Protein AF-A0A7R9UJ68-F1 (afdb_monomer_lite)

Radius of gyration: 25.61 Å; chains: 1; bounding box: 47×69×62 Å

InterPro domains:
  IPR027417 P-loop containing nucleoside triphosphate hydrolase [SSF52540] (27-170)

Organism: Diacronema lutheri (NCBI:txid2081491)

Structure (mmCIF, N/CA/C/O backbone):
data_AF-A0A7R9UJ68-F1
#
_entry.id   AF-A0A7R9UJ68-F1
#
loop_
_atom_site.group_PDB
_atom_site.id
_atom_site.type_symbol
_atom_site.label_atom_id
_atom_site.label_alt_id
_atom_site.label_comp_id
_atom_site.label_asym_id
_atom_site.label_entity_id
_atom_site.label_seq_id
_atom_site.pdbx_PDB_ins_code
_atom_site.Cartn_x
_atom_site.Cartn_y
_atom_site.Cartn_z
_atom_site.occupancy
_atom_site.B_iso_or_equiv
_atom_site.auth_seq_id
_atom_site.auth_comp_id
_atom_site.auth_asym_id
_atom_site.auth_atom_id
_atom_site.pdbx_PDB_model_num
ATOM 1 N N . ASN A 1 1 ? 0.892 -51.786 22.997 1.00 41.56 1 ASN A N 1
ATOM 2 C CA . ASN A 1 1 ? 0.203 -50.554 23.440 1.00 41.56 1 ASN A CA 1
ATOM 3 C C . ASN A 1 1 ? -0.614 -50.015 22.272 1.00 41.56 1 ASN A C 1
ATOM 5 O O . ASN A 1 1 ? -0.136 -49.155 21.554 1.00 41.56 1 ASN A O 1
ATOM 9 N N . ALA A 1 2 ? -1.628 -50.764 21.825 1.00 29.55 2 ALA A N 1
ATOM 10 C CA . ALA A 1 2 ? -3.045 -50.596 22.204 1.00 29.55 2 ALA A CA 1
ATOM 11 C C . ALA A 1 2 ? -3.553 -49.194 21.794 1.00 29.55 2 ALA A C 1
ATOM 13 O O . ALA A 1 2 ? -3.203 -48.221 22.446 1.00 29.55 2 ALA A O 1
ATOM 14 N N . LEU A 1 3 ? -4.051 -49.018 20.563 1.00 28.25 3 LEU A N 1
ATOM 15 C CA . LEU A 1 3 ? -5.408 -49.324 20.052 1.00 28.25 3 LEU A CA 1
ATOM 16 C C . LEU A 1 3 ? -6.469 -48.288 20.465 1.00 28.25 3 LEU A C 1
ATOM 18 O O . LEU A 1 3 ? -6.800 -48.186 21.634 1.00 28.25 3 LEU A O 1
ATOM 22 N N . LEU A 1 4 ? -6.972 -47.595 19.432 1.00 30.38 4 LEU A N 1
ATOM 23 C CA . LEU A 1 4 ? -8.370 -47.273 19.097 1.00 30.38 4 LEU A CA 1
ATOM 24 C C . LEU A 1 4 ? -9.365 -46.803 20.176 1.00 30.38 4 LEU A C 1
ATOM 26 O O . LEU A 1 4 ? -9.602 -47.493 21.155 1.00 30.38 4 LEU A O 1
ATOM 30 N N . ALA A 1 5 ? -10.099 -45.756 19.766 1.00 29.17 5 ALA A N 1
ATOM 31 C CA . ALA A 1 5 ? -11.498 -45.443 20.083 1.00 29.17 5 ALA A CA 1
ATOM 32 C C . ALA A 1 5 ? -11.822 -45.042 21.535 1.00 29.17 5 ALA A C 1
ATOM 34 O O . ALA A 1 5 ? -11.577 -45.782 22.473 1.00 29.17 5 ALA A O 1
ATOM 35 N N . ASP A 1 6 ? -12.466 -43.891 21.731 1.00 26.58 6 ASP A N 1
ATOM 36 C CA . ASP A 1 6 ? -13.927 -43.849 21.653 1.00 26.58 6 ASP A CA 1
ATOM 37 C C . ASP A 1 6 ? -14.438 -42.402 21.677 1.00 26.58 6 ASP A C 1
ATOM 39 O O . ASP A 1 6 ? -13.856 -41.507 22.293 1.00 26.58 6 ASP A O 1
ATOM 43 N N . ALA A 1 7 ? -15.537 -42.189 20.971 1.00 37.00 7 ALA A N 1
ATOM 44 C CA . ALA A 1 7 ? -16.331 -40.982 20.996 1.00 37.00 7 ALA A CA 1
ATOM 45 C C . ALA A 1 7 ? -17.521 -41.227 21.928 1.00 37.00 7 ALA A C 1
ATOM 47 O O . ALA A 1 7 ? -18.334 -42.085 21.621 1.00 37.00 7 ALA A O 1
ATOM 48 N N . ALA A 1 8 ? -17.679 -40.463 23.013 1.00 31.67 8 ALA A N 1
ATOM 49 C CA . ALA A 1 8 ? -18.956 -40.329 23.731 1.00 31.67 8 ALA A CA 1
ATOM 50 C C . ALA A 1 8 ? -18.848 -39.230 24.811 1.00 31.67 8 ALA A C 1
ATOM 52 O O . ALA A 1 8 ? -17.945 -39.265 25.633 1.00 31.67 8 ALA A O 1
ATOM 53 N N . VAL A 1 9 ? -19.630 -38.145 24.741 1.00 30.88 9 VAL A N 1
ATOM 54 C CA . VAL A 1 9 ? -20.934 -37.938 25.421 1.00 30.88 9 VAL A CA 1
ATOM 55 C C . VAL A 1 9 ? -20.816 -36.960 26.608 1.00 30.88 9 VAL A C 1
ATOM 57 O O . VAL A 1 9 ? -20.178 -37.241 27.610 1.00 30.88 9 VAL A O 1
ATOM 60 N N . GLY A 1 10 ? -21.495 -35.814 26.466 1.00 28.19 10 GLY A N 1
ATOM 61 C CA . GLY A 1 10 ? -22.383 -35.210 27.476 1.00 28.19 10 GLY A CA 1
ATOM 62 C C . GLY A 1 10 ? -21.839 -34.746 28.839 1.00 28.19 10 GLY A C 1
ATOM 63 O O . GLY A 1 10 ? -21.806 -35.533 29.769 1.00 28.19 10 GLY A O 1
ATOM 64 N N . ALA A 1 11 ? -21.583 -33.430 28.939 1.00 34.41 11 ALA A N 1
ATOM 65 C CA . ALA A 1 11 ? -21.847 -32.453 30.027 1.00 34.41 11 ALA A CA 1
ATOM 66 C C . ALA A 1 11 ? -21.829 -32.878 31.529 1.00 34.41 11 ALA A C 1
ATOM 68 O O . ALA A 1 11 ? -22.393 -33.896 31.914 1.00 34.41 11 ALA A O 1
ATOM 69 N N . PRO A 1 12 ? -21.387 -31.975 32.435 1.00 35.56 12 PRO A N 1
ATOM 70 C CA . PRO A 1 12 ? -22.365 -31.017 32.963 1.00 35.56 12 PRO A CA 1
ATOM 71 C C . PRO A 1 12 ? -21.865 -29.568 33.074 1.00 35.56 12 PRO A C 1
ATOM 73 O O . PRO A 1 12 ? -20.683 -29.270 33.221 1.00 35.56 12 PRO A O 1
ATOM 76 N N . ARG A 1 13 ? -22.843 -28.658 33.023 1.00 46.19 13 ARG A N 1
ATOM 77 C CA . ARG A 1 13 ? -22.734 -27.238 33.362 1.00 46.19 13 ARG A CA 1
ATOM 78 C C . ARG A 1 13 ? -22.201 -27.077 34.791 1.00 46.19 13 ARG A C 1
ATOM 80 O O . ARG A 1 13 ? -22.817 -27.579 35.726 1.00 46.19 13 ARG A O 1
ATOM 87 N N . GLY A 1 14 ? -21.124 -26.314 34.948 1.00 29.11 14 GLY A N 1
ATOM 88 C CA . GLY A 1 14 ? -20.629 -25.817 36.229 1.00 29.11 14 GLY A CA 1
ATOM 89 C C . GLY A 1 14 ? -20.324 -24.331 36.096 1.00 29.11 14 GLY A C 1
ATOM 90 O O . GLY A 1 14 ? -19.579 -23.922 35.212 1.00 29.11 14 GLY A O 1
ATOM 91 N N . ALA A 1 15 ? -21.003 -23.534 36.909 1.00 36.12 15 ALA A N 1
ATOM 92 C CA . ALA A 1 15 ? -20.982 -22.083 36.908 1.00 36.12 15 ALA A CA 1
ATOM 93 C C . ALA A 1 15 ? -19.673 -21.502 37.465 1.00 36.12 15 ALA A C 1
ATOM 95 O O . ALA A 1 15 ? -19.034 -22.110 38.318 1.00 36.12 15 ALA A O 1
ATOM 96 N N . GLY A 1 16 ? -19.382 -20.258 37.076 1.00 34.62 16 GLY A N 1
ATOM 97 C CA . GLY A 1 16 ? -18.579 -19.342 37.887 1.00 34.62 16 GLY A CA 1
ATOM 98 C C . GLY A 1 16 ? -17.122 -19.214 37.460 1.00 34.62 16 GLY A C 1
ATOM 99 O O . GLY A 1 16 ? -16.254 -19.932 37.935 1.00 34.62 16 GLY A O 1
ATOM 100 N N . GLY A 1 17 ? -16.861 -18.223 36.615 1.00 26.41 17 GLY A N 1
ATOM 101 C CA . GLY A 1 17 ? -15.519 -17.783 36.264 1.00 26.41 17 GLY A CA 1
ATOM 102 C C . GLY A 1 17 ? -15.588 -16.982 34.980 1.00 26.41 17 GLY A C 1
ATOM 103 O O . GLY A 1 17 ? -15.538 -17.553 33.897 1.00 26.41 17 GLY A O 1
ATOM 104 N N . ALA A 1 18 ? -15.775 -15.666 35.090 1.00 35.66 18 ALA A N 1
ATOM 105 C CA . ALA A 1 18 ? -15.551 -14.762 33.972 1.00 35.66 18 ALA A CA 1
ATOM 106 C C . ALA A 1 18 ? -14.052 -14.801 33.656 1.00 35.66 18 ALA A C 1
ATOM 108 O O . ALA A 1 18 ? -13.262 -14.023 34.187 1.00 35.66 18 ALA A O 1
ATOM 109 N N . GLU A 1 19 ? -13.662 -15.787 32.855 1.00 32.94 19 GLU A N 1
ATOM 110 C CA . GLU A 1 19 ? -12.338 -15.885 32.279 1.00 32.94 19 GLU A CA 1
ATOM 111 C C . GLU A 1 19 ? -12.139 -14.612 31.463 1.00 32.94 19 GLU A C 1
ATOM 113 O O . GLU A 1 19 ? -12.849 -14.359 30.484 1.00 32.94 19 GLU A O 1
ATOM 118 N N . GLN A 1 20 ? -11.230 -13.756 31.933 1.00 40.84 20 GLN A N 1
ATOM 119 C CA . GLN A 1 20 ? -10.751 -12.633 31.153 1.00 40.84 20 GLN A CA 1
ATOM 120 C C . GLN A 1 20 ? -10.200 -13.231 29.863 1.00 40.84 20 GLN A C 1
ATOM 122 O O . GLN A 1 20 ? -9.099 -13.780 29.850 1.00 40.84 20 GLN A O 1
ATOM 127 N N . ARG A 1 21 ? -10.984 -13.170 28.779 1.00 40.16 21 ARG A N 1
ATOM 128 C CA . ARG A 1 21 ? -10.475 -13.389 27.429 1.00 40.16 21 ARG A CA 1
ATOM 129 C C . ARG A 1 21 ? -9.457 -12.286 27.194 1.00 40.16 21 ARG A C 1
ATOM 131 O O . ARG A 1 21 ? -9.803 -11.212 26.709 1.00 40.16 21 ARG A O 1
ATOM 138 N N . GLY A 1 22 ? -8.216 -12.540 27.601 1.00 43.34 22 GLY A N 1
ATOM 139 C CA . GLY A 1 22 ? -7.075 -11.760 27.169 1.00 43.34 22 GLY A CA 1
ATOM 140 C C . GLY A 1 22 ? -7.182 -11.637 25.658 1.00 43.34 22 GLY A C 1
ATOM 141 O O . GLY A 1 22 ? -7.469 -12.626 24.977 1.00 43.34 22 GLY A O 1
ATOM 142 N N . VAL A 1 23 ? -7.054 -10.412 25.155 1.00 54.25 23 VAL A N 1
ATOM 143 C CA . VAL A 1 23 ? -7.002 -10.143 23.721 1.00 54.25 23 VAL A CA 1
ATOM 144 C C . VAL A 1 23 ? -5.897 -11.035 23.165 1.00 54.25 23 VAL A C 1
ATOM 146 O O . VAL A 1 23 ? -4.718 -10.796 23.419 1.00 54.25 23 VAL A O 1
ATOM 149 N N . GLN A 1 24 ? -6.281 -12.124 22.497 1.00 54.94 24 GLN A N 1
ATOM 150 C CA . GLN A 1 24 ? -5.333 -12.994 21.813 1.00 54.94 24 GLN A CA 1
ATOM 151 C C . GLN A 1 24 ? -4.565 -12.096 20.839 1.00 54.94 24 GLN A C 1
ATOM 153 O O . GLN A 1 24 ? -5.214 -11.328 20.121 1.00 54.94 24 GLN A O 1
ATOM 158 N N . PRO A 1 25 ? -3.221 -12.115 20.838 1.00 62.12 25 PRO A N 1
ATOM 159 C CA . PRO A 1 25 ? -2.456 -11.261 19.947 1.00 62.12 25 PRO A CA 1
ATOM 160 C C . PRO A 1 25 ? -2.886 -11.566 18.516 1.00 62.12 25 PRO A C 1
ATOM 162 O O . PRO A 1 25 ? -2.734 -12.689 18.034 1.00 62.12 25 PRO A O 1
ATOM 165 N N . GLN A 1 26 ? -3.487 -10.573 17.863 1.00 72.12 26 GLN A N 1
ATOM 166 C CA . GLN A 1 26 ? -3.954 -10.719 16.497 1.00 72.12 26 GLN A CA 1
ATOM 167 C C . GLN A 1 26 ? -2.722 -10.919 15.618 1.00 72.12 26 GLN A C 1
ATOM 169 O O . GLN A 1 26 ? -1.859 -10.044 15.520 1.00 72.12 26 GLN A O 1
ATOM 174 N N . GLN A 1 27 ? -2.601 -12.109 15.036 1.00 83.31 27 GLN A N 1
ATOM 175 C CA . GLN A 1 27 ? -1.506 -12.411 14.132 1.00 83.31 27 GLN A CA 1
ATOM 176 C C . GLN A 1 27 ? -1.679 -11.556 12.876 1.00 83.31 27 GLN A C 1
ATOM 178 O O . GLN A 1 27 ? -2.685 -11.669 12.185 1.00 83.31 27 GLN A O 1
ATOM 183 N N . LEU A 1 28 ? -0.709 -10.681 12.610 1.00 90.75 28 LEU A N 1
ATOM 184 C CA . LEU A 1 28 ? -0.725 -9.815 11.436 1.00 90.75 28 LEU A CA 1
ATOM 185 C C . LEU A 1 28 ? -0.209 -10.580 10.218 1.00 90.75 28 LEU A C 1
ATOM 187 O O . LEU A 1 28 ? 0.866 -11.186 10.274 1.00 90.75 28 LEU A O 1
ATOM 191 N N . ASP A 1 29 ? -0.942 -10.510 9.111 1.00 91.50 29 ASP A N 1
ATOM 192 C CA . ASP A 1 29 ? -0.587 -11.177 7.868 1.00 91.50 29 ASP A CA 1
ATOM 193 C C . ASP A 1 29 ? -0.860 -10.268 6.661 1.00 91.50 29 ASP A C 1
ATOM 195 O O . ASP A 1 29 ? -2.001 -9.946 6.362 1.00 91.50 29 ASP A O 1
ATOM 199 N N . PRO A 1 30 ? 0.151 -9.883 5.869 1.00 93.00 30 PRO A N 1
ATOM 200 C CA . PRO A 1 30 ? -0.074 -9.060 4.680 1.00 93.00 30 PRO A CA 1
ATOM 201 C C . PRO A 1 30 ? -1.106 -9.625 3.690 1.00 93.00 30 PRO A C 1
ATOM 203 O O . PRO A 1 30 ? -1.704 -8.859 2.930 1.00 93.00 30 PRO A O 1
ATOM 206 N N . ARG A 1 31 ? -1.331 -10.949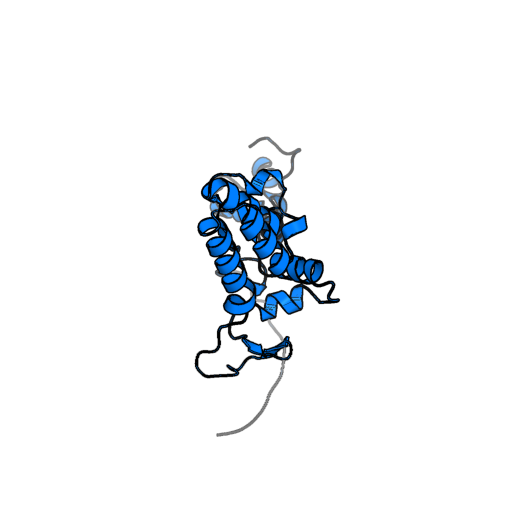 3.689 1.00 91.56 31 ARG A N 1
ATOM 207 C CA . ARG A 1 31 ? -2.286 -11.636 2.802 1.00 91.56 31 ARG A CA 1
ATOM 208 C C . ARG A 1 31 ? -3.743 -11.278 3.083 1.00 91.56 31 ARG A C 1
ATOM 210 O O . ARG A 1 31 ? -4.547 -11.340 2.156 1.00 91.56 31 ARG A O 1
ATOM 217 N N . ASP A 1 32 ? -4.085 -10.921 4.319 1.00 88.88 32 ASP A N 1
ATOM 218 C CA . ASP A 1 32 ? -5.443 -10.515 4.709 1.00 88.88 32 ASP A CA 1
ATOM 219 C C . ASP A 1 32 ? -5.653 -8.984 4.638 1.00 88.88 32 ASP A C 1
ATOM 221 O O . ASP A 1 32 ? -6.761 -8.475 4.832 1.00 88.88 32 ASP A O 1
ATOM 225 N N . GLY A 1 33 ? -4.593 -8.238 4.311 1.00 90.56 33 GLY A N 1
ATOM 226 C CA . GLY A 1 33 ? -4.606 -6.780 4.251 1.00 90.56 33 GLY A CA 1
ATOM 227 C C . GLY A 1 33 ? -4.493 -6.082 5.610 1.00 90.56 33 GLY A C 1
ATOM 228 O O . GLY A 1 33 ? -4.729 -4.877 5.664 1.00 90.56 33 GLY A O 1
ATOM 229 N N . SER A 1 34 ? -4.137 -6.785 6.689 1.00 91.44 34 SER A N 1
ATOM 230 C CA . SER A 1 34 ? -3.869 -6.196 8.009 1.00 91.44 34 SER A CA 1
ATOM 231 C C . SER A 1 34 ? -2.551 -5.425 8.034 1.00 91.44 34 SER A C 1
ATOM 233 O O . SER A 1 34 ? -2.346 -4.558 8.882 1.00 91.44 34 SER A O 1
ATOM 235 N N . VAL A 1 35 ? -1.640 -5.745 7.110 1.00 94.25 35 VAL A N 1
ATOM 236 C CA . VAL A 1 35 ? -0.357 -5.063 6.932 1.00 94.25 35 VAL A CA 1
ATOM 237 C C . VAL A 1 35 ? -0.382 -4.245 5.648 1.00 94.25 35 VAL A C 1
ATOM 239 O O . VAL A 1 35 ? -0.741 -4.734 4.575 1.00 94.25 35 VAL A O 1
ATOM 242 N N . LEU A 1 36 ? 0.056 -2.996 5.772 1.00 95.00 36 LEU A N 1
ATOM 243 C CA . LEU A 1 36 ? 0.167 -2.036 4.684 1.00 95.00 36 LEU A CA 1
ATOM 244 C C . LEU A 1 36 ? 1.635 -1.724 4.407 1.00 95.00 36 LEU A C 1
ATOM 246 O O . LEU A 1 36 ? 2.437 -1.570 5.327 1.00 95.00 36 LEU A O 1
ATOM 250 N N . PHE A 1 37 ? 1.963 -1.557 3.131 1.00 95.06 37 PHE A N 1
ATOM 251 C CA . PHE A 1 37 ? 3.249 -1.047 2.680 1.00 95.06 37 PHE A CA 1
ATOM 252 C C . PHE A 1 37 ? 3.061 0.403 2.256 1.00 95.06 37 PHE A C 1
ATOM 254 O O . PHE A 1 37 ? 2.225 0.705 1.403 1.00 95.06 37 PHE A O 1
ATOM 261 N N . ALA A 1 38 ? 3.815 1.316 2.866 1.00 94.44 38 ALA A N 1
ATOM 262 C CA . ALA A 1 38 ? 3.641 2.737 2.616 1.00 94.44 38 ALA A CA 1
ATOM 263 C C . ALA A 1 38 ? 4.959 3.513 2.615 1.00 94.44 38 ALA A C 1
ATOM 265 O O . ALA A 1 38 ? 5.902 3.203 3.340 1.00 94.44 38 ALA A O 1
ATOM 266 N N . CYS A 1 39 ? 4.980 4.578 1.821 1.00 92.31 39 CYS A N 1
ATOM 267 C CA . CYS A 1 39 ? 5.993 5.615 1.841 1.00 92.31 39 CYS A CA 1
ATOM 268 C C . CYS A 1 39 ? 5.300 6.979 1.755 1.00 92.31 39 CYS A C 1
ATOM 270 O O . CYS A 1 39 ? 4.935 7.440 0.673 1.00 92.31 39 CYS A O 1
ATOM 272 N N . ALA A 1 40 ? 5.136 7.642 2.902 1.00 89.94 40 ALA A N 1
ATOM 273 C CA . ALA A 1 40 ? 4.429 8.922 2.992 1.00 89.94 40 ALA A CA 1
ATOM 274 C C . ALA A 1 40 ? 5.094 10.040 2.163 1.00 89.94 40 ALA A C 1
ATOM 276 O O . ALA A 1 40 ? 4.407 10.864 1.556 1.00 89.94 40 ALA A O 1
ATOM 277 N N . VAL A 1 41 ? 6.431 10.032 2.079 1.00 90.75 41 VAL A N 1
ATOM 278 C CA . VAL A 1 41 ? 7.211 11.018 1.308 1.00 90.75 41 VAL A CA 1
ATOM 279 C C . VAL A 1 41 ? 6.825 10.990 -0.174 1.00 90.75 41 VAL A C 1
ATOM 281 O O . VAL A 1 41 ? 6.634 12.045 -0.783 1.00 90.75 41 VAL A O 1
ATOM 284 N N . TYR A 1 42 ? 6.626 9.796 -0.734 1.00 89.69 42 TYR A N 1
ATOM 285 C CA . TYR A 1 42 ? 6.279 9.608 -2.145 1.00 89.69 42 TYR A CA 1
ATOM 286 C C . TYR A 1 42 ? 4.796 9.304 -2.381 1.00 89.69 42 TYR A C 1
ATOM 288 O O . TYR A 1 42 ? 4.409 9.043 -3.512 1.00 89.69 42 TYR A O 1
ATOM 296 N N . GLY A 1 43 ? 3.958 9.378 -1.342 1.00 87.56 43 GLY A N 1
ATOM 297 C CA . GLY A 1 43 ? 2.511 9.183 -1.464 1.00 87.56 43 GLY A CA 1
ATOM 298 C C . GLY A 1 43 ? 2.095 7.755 -1.820 1.00 87.56 43 GLY A C 1
ATOM 299 O O . GLY A 1 43 ? 1.014 7.560 -2.357 1.00 87.56 43 GLY A O 1
ATOM 300 N N . VAL A 1 44 ? 2.937 6.762 -1.528 1.00 92.06 44 VAL A N 1
ATOM 301 C CA . VAL A 1 44 ? 2.639 5.352 -1.799 1.00 92.06 44 VAL A CA 1
ATOM 302 C C . VAL A 1 44 ? 1.979 4.734 -0.578 1.00 92.06 44 VAL A C 1
ATOM 304 O O . VAL A 1 44 ? 2.521 4.829 0.523 1.00 92.06 44 VAL A O 1
ATOM 307 N N . CYS A 1 45 ? 0.845 4.065 -0.760 1.00 94.75 45 CYS A N 1
ATOM 308 C CA . CYS A 1 45 ? 0.243 3.211 0.257 1.00 94.75 45 CYS A CA 1
ATOM 309 C C . CYS A 1 45 ? -0.573 2.111 -0.417 1.00 94.75 45 CYS A C 1
ATOM 311 O O . CYS A 1 45 ? -1.494 2.406 -1.172 1.00 94.75 45 CYS A O 1
ATOM 313 N N . PHE A 1 46 ? -0.243 0.852 -0.143 1.00 94.62 46 PHE A N 1
ATOM 314 C CA . PHE A 1 46 ? -0.986 -0.288 -0.663 1.00 94.62 46 PHE A CA 1
ATOM 315 C C . PHE A 1 46 ? -0.981 -1.466 0.316 1.00 94.62 46 PHE A C 1
ATOM 317 O O . PHE A 1 46 ? -0.081 -1.637 1.138 1.00 94.62 46 PHE A O 1
ATOM 324 N N . SER A 1 47 ? -2.002 -2.302 0.188 1.00 95.12 47 SER A N 1
ATOM 325 C CA . SER A 1 47 ? -2.090 -3.651 0.745 1.00 95.12 47 SER A CA 1
ATOM 326 C C . SER A 1 47 ? -1.890 -4.671 -0.384 1.00 95.12 47 SER A C 1
ATOM 328 O O . SER A 1 47 ? -1.951 -4.312 -1.562 1.00 95.12 47 SER A O 1
ATOM 330 N N . LEU A 1 48 ? -1.681 -5.953 -0.070 1.00 94.50 48 LEU A N 1
ATOM 331 C CA . LEU A 1 48 ? -1.625 -6.976 -1.125 1.00 94.50 48 LEU A CA 1
ATOM 332 C C . LEU A 1 48 ? -2.940 -7.105 -1.908 1.00 94.50 48 LEU A C 1
ATOM 334 O O . LEU A 1 48 ? -2.857 -7.194 -3.131 1.00 94.50 48 LEU A O 1
ATOM 338 N N . PRO A 1 49 ? -4.132 -7.058 -1.273 1.00 92.56 49 PRO A N 1
ATOM 339 C CA . PRO A 1 49 ? -5.395 -7.012 -2.007 1.00 92.56 49 PRO A CA 1
ATOM 340 C C . PRO A 1 49 ? -5.502 -5.815 -2.955 1.00 92.56 49 PRO A C 1
ATOM 342 O O . PRO A 1 49 ? -5.823 -5.993 -4.123 1.00 92.56 49 PRO A O 1
ATOM 345 N N . SER A 1 50 ? -5.163 -4.604 -2.498 1.00 92.38 50 SER A N 1
ATOM 346 C CA . SER A 1 50 ? -5.255 -3.417 -3.361 1.00 92.38 50 SER A CA 1
ATOM 347 C C . SER A 1 50 ? -4.245 -3.455 -4.511 1.00 92.38 50 SER A C 1
ATOM 349 O O . SER A 1 50 ? -4.551 -3.021 -5.615 1.00 92.38 50 SER A O 1
ATOM 351 N N . PHE A 1 51 ? -3.044 -3.997 -4.279 1.00 92.19 51 PHE A N 1
ATOM 352 C CA . PHE A 1 51 ? -2.053 -4.178 -5.340 1.00 92.19 51 PHE A CA 1
ATOM 353 C C . PHE A 1 51 ? -2.483 -5.254 -6.347 1.00 92.19 51 PHE A C 1
ATOM 355 O O . PHE A 1 51 ? -2.246 -5.112 -7.542 1.00 92.19 51 PHE A O 1
ATOM 362 N N . ALA A 1 52 ? -3.144 -6.319 -5.887 1.00 91.38 52 ALA A N 1
ATOM 363 C CA . ALA A 1 52 ? -3.721 -7.329 -6.766 1.00 91.38 52 ALA A CA 1
ATOM 364 C C . ALA A 1 52 ? -4.824 -6.745 -7.667 1.00 91.38 52 ALA A C 1
ATOM 366 O O . ALA A 1 52 ? -4.823 -7.030 -8.863 1.00 91.38 52 ALA A O 1
ATOM 367 N N . ALA A 1 53 ? -5.699 -5.893 -7.122 1.00 89.44 53 ALA A N 1
ATOM 368 C CA . ALA A 1 53 ? -6.717 -5.167 -7.887 1.00 89.44 53 ALA A CA 1
ATOM 369 C C . ALA A 1 53 ? -6.092 -4.256 -8.955 1.00 89.44 53 ALA A C 1
ATOM 371 O O . ALA A 1 53 ? -6.482 -4.284 -10.121 1.00 89.44 53 ALA A O 1
ATOM 372 N N . LEU A 1 54 ? -5.052 -3.506 -8.577 1.00 88.44 54 LEU A N 1
ATOM 373 C CA . LEU A 1 54 ? -4.264 -2.685 -9.497 1.00 88.44 54 LEU A CA 1
ATOM 374 C C . LEU A 1 54 ? -3.661 -3.519 -10.632 1.00 88.44 54 LEU A C 1
ATOM 376 O O . LEU A 1 54 ? -3.769 -3.141 -11.795 1.00 88.44 54 LEU A O 1
ATOM 380 N N . TYR A 1 55 ? -3.071 -4.671 -10.312 1.00 87.00 55 TYR A N 1
ATOM 381 C CA . TYR A 1 55 ? -2.462 -5.550 -11.308 1.00 87.00 55 TYR A CA 1
ATOM 382 C C . TYR A 1 55 ? -3.505 -6.144 -12.267 1.00 87.00 55 TYR A C 1
ATOM 384 O O . TYR A 1 55 ? -3.283 -6.201 -13.477 1.00 87.00 55 TYR A O 1
ATOM 392 N N . ALA A 1 56 ? -4.666 -6.551 -11.743 1.00 86.56 56 ALA A N 1
ATOM 393 C CA . ALA A 1 56 ? -5.780 -7.041 -12.549 1.00 86.56 56 ALA A CA 1
ATOM 394 C C . ALA A 1 56 ? -6.311 -5.957 -13.502 1.00 86.56 56 ALA A C 1
ATOM 396 O O . ALA A 1 56 ? -6.534 -6.241 -14.680 1.00 86.56 56 ALA A O 1
ATOM 397 N N . ALA A 1 57 ? -6.435 -4.714 -13.023 1.00 84.56 57 ALA A N 1
ATOM 398 C CA . ALA A 1 57 ? -6.863 -3.573 -13.827 1.00 84.56 57 ALA A CA 1
ATOM 399 C C . ALA A 1 57 ? -5.852 -3.214 -14.931 1.00 84.56 57 ALA A C 1
ATOM 401 O O . ALA A 1 57 ? -6.253 -2.985 -16.068 1.00 84.56 57 ALA A O 1
ATOM 402 N N . GLN A 1 58 ? -4.550 -3.214 -14.624 1.00 80.88 58 GLN A N 1
ATOM 403 C CA . GLN A 1 58 ? -3.490 -2.891 -15.590 1.00 80.88 58 GLN A CA 1
ATOM 404 C C . GLN A 1 58 ? -3.360 -3.932 -16.710 1.00 80.88 58 GLN A C 1
ATOM 406 O O . GLN A 1 58 ? -3.116 -3.575 -17.859 1.00 80.88 58 GLN A O 1
ATOM 411 N N . HIS A 1 59 ? -3.525 -5.219 -16.391 1.00 78.56 59 HIS A N 1
ATOM 412 C CA . HIS A 1 59 ? -3.340 -6.307 -17.357 1.00 78.56 59 HIS A CA 1
ATOM 413 C C . HIS A 1 59 ? -4.647 -6.842 -17.962 1.00 78.56 59 HIS A C 1
ATOM 415 O O . HIS A 1 59 ? -4.598 -7.738 -18.804 1.00 78.56 59 HIS A O 1
ATOM 421 N N . GLY A 1 60 ? -5.809 -6.326 -17.545 1.00 76.00 60 GLY A N 1
ATOM 422 C CA . GLY A 1 60 ? -7.117 -6.767 -18.040 1.00 76.00 60 GLY A CA 1
ATOM 423 C C . GLY A 1 60 ? -7.402 -8.252 -17.787 1.00 76.00 60 GLY A C 1
ATOM 424 O O . GLY A 1 60 ? -8.117 -8.888 -18.561 1.00 76.00 60 GLY A O 1
ATOM 425 N N . LEU A 1 61 ? -6.805 -8.831 -16.740 1.00 74.94 61 LEU A N 1
ATOM 426 C CA . LEU A 1 61 ? -6.910 -10.260 -16.450 1.00 74.94 61 LEU A CA 1
ATOM 427 C C . LEU A 1 61 ? -8.145 -10.537 -15.579 1.00 74.94 61 LEU A C 1
ATOM 429 O O . LEU A 1 61 ? -8.278 -9.920 -14.520 1.00 74.94 61 LEU A O 1
ATOM 433 N N . PRO A 1 62 ? -9.016 -11.498 -15.947 1.00 69.44 62 PRO A N 1
ATOM 434 C CA . PRO A 1 62 ? -10.094 -11.952 -15.075 1.00 69.44 62 PRO A CA 1
ATOM 435 C C . PRO A 1 62 ? -9.487 -12.771 -13.928 1.00 69.44 62 PRO A C 1
ATOM 437 O O . PRO A 1 62 ? -9.312 -13.986 -14.028 1.00 69.44 62 PRO A O 1
ATOM 440 N N . MET A 1 63 ? -9.100 -12.092 -12.851 1.00 76.00 63 MET A N 1
ATOM 441 C CA . MET A 1 63 ? -8.386 -12.682 -11.725 1.00 76.00 63 MET A CA 1
ATOM 442 C C . MET A 1 63 ? -9.096 -12.376 -10.410 1.00 76.00 63 MET A C 1
ATOM 444 O O . MET A 1 63 ? -9.500 -11.245 -10.167 1.00 76.00 63 MET A O 1
ATOM 448 N N . ASP A 1 64 ? -9.212 -13.382 -9.540 1.00 84.62 64 ASP A N 1
ATOM 449 C CA . ASP A 1 64 ? -9.635 -13.167 -8.155 1.00 84.62 64 ASP A CA 1
ATOM 450 C C . ASP A 1 64 ? -8.514 -12.453 -7.381 1.00 84.62 64 ASP A C 1
ATOM 452 O O . ASP A 1 64 ? -7.467 -13.042 -7.080 1.00 84.62 64 ASP A O 1
ATOM 456 N N . GLU A 1 65 ? -8.749 -11.184 -7.049 1.00 83.44 65 GLU A N 1
ATOM 457 C CA . GLU A 1 65 ? -7.841 -10.316 -6.293 1.00 83.44 65 GLU A CA 1
ATOM 458 C C . GLU A 1 65 ? -7.434 -10.947 -4.956 1.00 83.44 65 GLU A C 1
ATOM 460 O O . GLU A 1 65 ? -6.270 -10.875 -4.552 1.00 83.44 65 GLU A O 1
ATOM 465 N N . GLY A 1 66 ? -8.365 -11.639 -4.287 1.00 85.12 66 GLY A N 1
ATOM 466 C CA . GLY A 1 66 ? -8.101 -12.311 -3.019 1.00 85.12 66 GLY A CA 1
ATOM 467 C C . GLY A 1 66 ? -7.164 -13.509 -3.180 1.00 85.12 66 GLY A C 1
ATOM 468 O O . GLY A 1 66 ? -6.251 -13.708 -2.373 1.00 85.12 66 GLY A O 1
ATOM 469 N N . ALA A 1 67 ? -7.349 -14.313 -4.230 1.00 87.56 67 ALA A N 1
ATOM 470 C CA . ALA A 1 67 ? -6.449 -15.422 -4.542 1.00 87.56 67 ALA A CA 1
ATOM 471 C C . ALA A 1 67 ? -5.053 -14.941 -4.949 1.00 87.56 67 ALA A C 1
ATOM 473 O O . ALA A 1 67 ? -4.062 -15.544 -4.527 1.00 87.56 67 ALA A O 1
ATOM 474 N N . MET A 1 68 ? -4.969 -13.856 -5.720 1.00 88.94 68 MET A N 1
ATOM 475 C CA . MET A 1 68 ? -3.709 -13.218 -6.099 1.00 88.94 68 MET A CA 1
ATOM 476 C C . MET A 1 68 ? -2.973 -12.692 -4.861 1.00 88.94 68 MET A C 1
ATOM 478 O O . MET A 1 68 ? -1.827 -13.073 -4.626 1.00 88.94 68 MET A O 1
ATOM 482 N N . ALA A 1 69 ? -3.642 -11.922 -3.998 1.00 91.19 69 ALA A N 1
ATOM 483 C CA . ALA A 1 69 ? -3.056 -11.373 -2.774 1.00 91.19 69 ALA A CA 1
ATOM 484 C C . ALA A 1 69 ? -2.458 -12.455 -1.860 1.00 91.19 69 ALA A C 1
ATOM 486 O O . ALA A 1 69 ? -1.336 -12.311 -1.371 1.00 91.19 69 ALA A O 1
ATOM 487 N N . ARG A 1 70 ? -3.155 -13.590 -1.697 1.00 91.31 70 ARG A N 1
ATOM 488 C CA . ARG A 1 70 ? -2.652 -14.738 -0.922 1.00 91.31 70 ARG A CA 1
ATOM 489 C C . ARG A 1 70 ? -1.387 -15.364 -1.513 1.00 91.31 70 ARG A C 1
ATOM 491 O O . ARG A 1 70 ? -0.582 -15.902 -0.758 1.00 91.31 70 ARG A O 1
ATOM 498 N N . ARG A 1 71 ? -1.213 -15.308 -2.837 1.00 91.62 71 ARG A N 1
ATOM 499 C CA . ARG A 1 71 ? -0.048 -15.847 -3.561 1.00 91.62 71 ARG A CA 1
ATOM 500 C C . ARG A 1 71 ? 1.107 -14.857 -3.667 1.00 91.62 71 ARG A C 1
ATOM 502 O O . ARG A 1 71 ? 2.219 -15.277 -3.970 1.00 91.62 71 ARG A O 1
ATOM 509 N N . LEU A 1 72 ? 0.877 -13.570 -3.420 1.00 92.31 72 LEU A N 1
ATOM 510 C CA . LEU A 1 72 ? 1.934 -12.562 -3.467 1.00 92.31 72 LEU A CA 1
ATOM 511 C C . LEU A 1 72 ? 2.904 -12.668 -2.286 1.00 92.31 72 LEU A C 1
ATOM 513 O O . LEU A 1 72 ? 4.043 -12.240 -2.427 1.00 92.31 72 LEU A O 1
ATOM 517 N N . TRP A 1 73 ? 2.505 -13.255 -1.153 1.00 94.25 73 TRP A N 1
ATOM 518 C CA . TRP A 1 73 ? 3.296 -13.246 0.083 1.00 94.25 73 TRP A CA 1
ATOM 519 C C . TRP A 1 73 ? 3.611 -14.628 0.647 1.00 94.25 73 TRP A C 1
ATOM 521 O O . TRP A 1 73 ? 2.871 -15.591 0.455 1.00 94.25 73 TRP A O 1
ATOM 531 N N . GLY A 1 74 ? 4.713 -14.697 1.393 1.00 90.25 74 GLY A N 1
ATOM 532 C CA . GLY A 1 74 ? 5.218 -15.921 2.002 1.00 90.25 74 GLY A CA 1
ATOM 533 C C . GLY A 1 74 ? 5.988 -16.790 1.012 1.00 90.25 74 GLY A C 1
ATOM 534 O O . GLY A 1 74 ? 6.694 -16.284 0.133 1.00 90.25 74 GLY A O 1
ATOM 535 N N . ASP A 1 75 ? 5.858 -18.109 1.173 1.00 91.38 75 ASP A N 1
ATOM 536 C CA . ASP A 1 75 ? 6.592 -19.084 0.375 1.00 91.38 75 ASP A CA 1
ATOM 537 C C . ASP A 1 75 ? 5.994 -19.306 -1.018 1.00 91.38 75 ASP A C 1
ATOM 539 O O . ASP A 1 75 ? 5.507 -20.384 -1.345 1.00 91.38 75 ASP A O 1
ATOM 543 N N . SER A 1 76 ? 6.031 -18.258 -1.840 1.00 93.38 76 SER A N 1
ATOM 544 C CA . SER A 1 76 ? 5.485 -18.247 -3.194 1.00 93.38 76 SER A CA 1
ATOM 545 C C . SER A 1 76 ? 6.487 -17.667 -4.190 1.00 93.38 76 SER A C 1
ATOM 547 O O . SER A 1 76 ? 7.168 -16.678 -3.904 1.00 93.38 76 SER A O 1
ATOM 549 N N . TRP A 1 77 ? 6.577 -18.284 -5.365 1.00 94.50 77 TRP A N 1
ATOM 550 C CA . TRP A 1 77 ? 7.438 -17.891 -6.479 1.00 94.50 77 TRP A CA 1
ATOM 551 C C . TRP A 1 77 ? 6.638 -17.868 -7.772 1.00 94.50 77 TRP A C 1
ATOM 553 O O . TRP A 1 77 ? 5.736 -18.684 -7.959 1.00 94.50 77 TRP A O 1
ATOM 563 N N . LEU A 1 78 ? 7.004 -16.959 -8.670 1.00 90.88 78 LEU A N 1
ATOM 564 C CA . LEU A 1 78 ? 6.448 -16.888 -10.015 1.00 90.88 78 LEU A CA 1
ATOM 565 C C . LEU A 1 78 ? 7.337 -17.689 -10.971 1.00 90.88 78 LEU A C 1
ATOM 567 O O . LEU A 1 78 ? 8.556 -17.513 -10.970 1.00 90.88 78 LEU A O 1
ATOM 571 N N . ARG A 1 79 ? 6.731 -18.570 -11.761 1.00 88.06 79 ARG A N 1
ATOM 572 C CA . ARG A 1 79 ? 7.385 -19.265 -12.874 1.00 88.06 79 ARG A CA 1
ATOM 573 C C . ARG A 1 79 ? 7.247 -18.461 -14.164 1.00 88.06 79 ARG A C 1
ATOM 575 O O . ARG A 1 79 ? 6.352 -17.630 -14.289 1.00 88.06 79 ARG A O 1
ATOM 582 N N . ASP A 1 80 ? 8.093 -18.767 -15.142 1.00 84.94 80 ASP A N 1
ATOM 583 C CA . ASP A 1 80 ? 8.092 -18.097 -16.451 1.00 84.94 80 ASP A CA 1
ATOM 584 C C . ASP A 1 80 ? 6.787 -18.309 -17.240 1.00 84.94 80 ASP A C 1
ATOM 586 O O . ASP A 1 80 ? 6.450 -17.513 -18.109 1.00 84.94 80 ASP A O 1
ATOM 590 N N . ASP A 1 81 ? 6.021 -19.355 -16.908 1.00 82.62 81 ASP A N 1
ATOM 591 C CA . ASP A 1 81 ? 4.685 -19.622 -17.455 1.00 82.62 81 ASP A CA 1
ATOM 592 C C . ASP A 1 81 ? 3.567 -18.799 -16.781 1.00 82.62 81 ASP A C 1
ATOM 594 O O . ASP A 1 81 ? 2.393 -18.968 -17.104 1.00 82.62 81 ASP A O 1
ATOM 598 N N . GLY A 1 82 ? 3.911 -17.921 -15.833 1.00 79.94 82 GLY A N 1
ATOM 599 C CA . GLY A 1 82 ? 2.963 -17.110 -15.070 1.00 79.94 82 GLY A CA 1
ATOM 600 C C . GLY A 1 82 ? 2.297 -17.850 -13.905 1.00 79.94 82 GLY A C 1
ATOM 601 O O . GLY A 1 82 ? 1.459 -17.271 -13.211 1.00 79.94 82 GLY A O 1
ATOM 602 N N . ALA A 1 83 ? 2.655 -19.114 -13.646 1.00 86.00 83 ALA A N 1
ATOM 603 C CA . ALA A 1 83 ? 2.100 -19.876 -12.535 1.00 86.00 83 ALA A CA 1
ATOM 604 C C . ALA A 1 83 ? 2.825 -19.585 -11.211 1.00 86.00 83 ALA A C 1
ATOM 606 O O . ALA A 1 83 ? 4.047 -19.440 -11.152 1.00 86.00 83 ALA A O 1
ATOM 607 N N . PHE A 1 84 ? 2.064 -19.578 -10.114 1.00 89.12 84 PHE A N 1
ATOM 608 C CA . PHE A 1 84 ? 2.614 -19.490 -8.762 1.00 89.12 84 PHE A CA 1
ATOM 609 C C . PHE A 1 84 ? 2.934 -20.881 -8.217 1.00 89.12 84 PHE A C 1
ATOM 611 O O . PHE A 1 84 ? 2.102 -21.787 -8.287 1.00 89.12 84 PHE A O 1
ATOM 618 N N . VAL A 1 85 ? 4.116 -21.040 -7.629 1.00 90.81 85 VAL A N 1
ATOM 619 C CA . VAL A 1 85 ? 4.571 -22.291 -7.009 1.00 90.81 85 VAL A CA 1
ATOM 620 C C . VAL A 1 85 ? 5.084 -22.062 -5.597 1.00 90.81 85 VAL A C 1
ATOM 622 O O . VAL A 1 85 ? 5.576 -20.988 -5.273 1.00 90.81 85 VAL A O 1
ATOM 625 N N . THR A 1 86 ? 4.988 -23.096 -4.761 1.00 90.38 86 THR A N 1
ATOM 626 C CA . THR A 1 86 ? 5.433 -23.088 -3.355 1.00 90.38 86 THR A CA 1
ATOM 627 C C . THR A 1 86 ? 6.831 -23.664 -3.153 1.00 90.38 86 THR A C 1
ATOM 629 O O . THR A 1 86 ? 7.312 -23.774 -2.027 1.00 90.38 86 THR A O 1
ATOM 632 N N . LYS A 1 87 ? 7.496 -24.062 -4.238 1.00 90.06 87 LYS A N 1
ATOM 633 C CA . LYS A 1 87 ? 8.894 -24.488 -4.231 1.00 90.06 87 LYS A CA 1
ATOM 634 C C . LYS A 1 87 ? 9.688 -23.569 -5.149 1.00 90.06 87 LYS A C 1
ATOM 636 O O . LYS A 1 87 ? 9.177 -23.224 -6.215 1.00 90.06 87 LYS A O 1
ATOM 641 N N . PRO A 1 88 ? 10.920 -23.200 -4.773 1.00 89.62 88 PRO A N 1
ATOM 642 C CA . PRO A 1 88 ? 11.746 -22.350 -5.613 1.00 89.62 88 PRO A CA 1
ATOM 643 C C . PRO A 1 88 ? 11.995 -23.050 -6.960 1.00 89.62 88 PRO A C 1
ATOM 645 O O . PRO A 1 88 ? 12.478 -24.185 -6.957 1.00 89.62 88 PRO A O 1
ATOM 648 N N . PRO A 1 89 ? 11.676 -22.412 -8.103 1.00 89.12 89 PRO A N 1
ATOM 649 C CA . PRO A 1 89 ? 11.905 -23.005 -9.422 1.00 89.12 89 PRO A CA 1
ATOM 650 C C . PRO A 1 89 ? 13.399 -23.143 -9.746 1.00 89.12 89 PRO A C 1
ATOM 652 O O . PRO A 1 89 ? 13.792 -24.048 -10.474 1.00 89.12 89 PRO A O 1
ATOM 655 N N . ALA A 1 90 ? 14.232 -22.272 -9.172 1.00 89.75 90 ALA A N 1
ATOM 656 C CA . ALA A 1 90 ? 15.684 -22.314 -9.269 1.00 89.75 90 ALA A CA 1
ATOM 657 C C . ALA A 1 90 ? 16.322 -21.886 -7.933 1.00 89.75 90 ALA A C 1
ATOM 659 O O . ALA A 1 90 ? 15.696 -21.142 -7.164 1.00 89.75 90 ALA A O 1
ATOM 660 N N . PRO A 1 91 ? 17.565 -22.313 -7.638 1.00 89.19 91 PRO A N 1
ATOM 661 C CA . PRO A 1 91 ? 18.315 -21.806 -6.492 1.00 89.19 91 PRO A CA 1
ATOM 662 C C . PRO A 1 91 ? 18.427 -20.277 -6.552 1.00 89.19 91 PRO A C 1
ATOM 664 O O . PRO A 1 91 ? 18.871 -19.723 -7.552 1.00 89.19 91 PRO A O 1
ATOM 667 N N . GLY A 1 92 ? 18.001 -19.589 -5.490 1.00 87.38 92 GLY A N 1
ATOM 668 C CA . GLY A 1 92 ? 18.030 -18.123 -5.429 1.00 87.38 92 GLY A CA 1
ATOM 669 C C . GLY A 1 92 ? 16.900 -17.413 -6.184 1.00 87.38 92 GLY A C 1
ATOM 670 O O . GLY A 1 92 ? 16.944 -16.192 -6.312 1.00 87.38 92 GLY A O 1
ATOM 671 N N . ALA A 1 93 ? 15.879 -18.137 -6.660 1.00 90.50 93 ALA A N 1
ATOM 672 C CA . ALA A 1 93 ? 14.736 -17.513 -7.317 1.00 90.50 93 ALA A CA 1
ATOM 673 C C . ALA A 1 93 ? 14.038 -16.495 -6.385 1.00 90.50 93 ALA A C 1
ATOM 675 O O . ALA A 1 93 ? 13.728 -16.832 -5.231 1.00 90.50 93 ALA A O 1
ATOM 676 N N . PRO A 1 94 ? 13.762 -15.267 -6.866 1.00 93.00 94 PRO A N 1
ATOM 677 C CA . PRO A 1 94 ? 13.086 -14.246 -6.079 1.00 93.00 94 PRO A CA 1
ATOM 678 C C . PRO A 1 94 ? 11.646 -14.657 -5.761 1.00 93.00 94 PRO A C 1
ATOM 680 O O . PRO A 1 94 ? 10.955 -15.277 -6.572 1.00 93.00 94 PRO A O 1
ATOM 683 N N . ARG A 1 95 ? 11.181 -14.287 -4.564 1.00 94.75 95 ARG A N 1
ATOM 684 C CA . ARG A 1 95 ? 9.787 -14.497 -4.149 1.00 94.75 95 ARG A CA 1
ATOM 685 C C . ARG A 1 95 ? 8.833 -13.721 -5.051 1.00 94.75 95 ARG A C 1
ATOM 687 O O . ARG A 1 95 ? 9.200 -12.676 -5.582 1.00 94.75 95 ARG A O 1
ATOM 694 N N . ALA A 1 96 ? 7.584 -14.172 -5.126 1.00 93.94 96 ALA A N 1
ATOM 695 C CA . ALA A 1 96 ? 6.512 -13.505 -5.858 1.00 93.94 96 ALA A CA 1
ATOM 696 C C . ALA A 1 96 ? 6.409 -12.010 -5.510 1.00 93.94 96 ALA A C 1
ATOM 698 O O . ALA A 1 96 ? 6.411 -11.180 -6.415 1.00 93.94 96 ALA A O 1
ATOM 699 N N . PHE A 1 97 ? 6.428 -11.659 -4.218 1.00 95.12 97 PHE A N 1
ATOM 700 C CA . PHE A 1 97 ? 6.434 -10.263 -3.767 1.00 95.12 97 PHE A CA 1
ATOM 701 C C . PHE A 1 97 ? 7.597 -9.454 -4.356 1.00 95.12 97 PHE A C 1
ATOM 703 O O . PHE A 1 97 ? 7.421 -8.331 -4.818 1.00 95.12 97 PHE A O 1
ATOM 710 N N . VAL A 1 98 ? 8.802 -10.028 -4.368 1.00 94.44 98 VAL A N 1
ATOM 711 C CA . VAL A 1 98 ? 9.992 -9.346 -4.889 1.00 94.44 98 VAL A CA 1
ATOM 712 C C . VAL A 1 98 ? 9.854 -9.138 -6.395 1.00 94.44 98 VAL A C 1
ATOM 714 O O . VAL A 1 98 ? 10.063 -8.034 -6.885 1.00 94.44 98 VAL A O 1
ATOM 717 N N . SER A 1 99 ? 9.448 -10.176 -7.122 1.00 92.19 99 SER A N 1
ATOM 718 C CA . SER A 1 99 ? 9.340 -10.148 -8.581 1.00 92.19 99 SER A CA 1
ATOM 719 C C . SER A 1 99 ? 8.225 -9.241 -9.094 1.00 92.19 99 SER A C 1
ATOM 721 O O . SER A 1 99 ? 8.442 -8.525 -10.068 1.00 92.19 99 SER A O 1
ATOM 723 N N . LEU A 1 100 ? 7.051 -9.269 -8.456 1.00 90.75 100 LEU A N 1
ATOM 724 C CA . LEU A 1 100 ? 5.843 -8.584 -8.930 1.00 90.75 100 LEU A CA 1
ATOM 725 C C . LEU A 1 100 ? 5.606 -7.220 -8.275 1.00 90.75 100 LEU A C 1
ATOM 727 O O . LEU A 1 100 ? 4.949 -6.379 -8.877 1.00 90.75 100 LEU A O 1
ATOM 731 N N . VAL A 1 101 ? 6.126 -6.984 -7.066 1.00 92.94 101 VAL A N 1
ATOM 732 C CA . VAL A 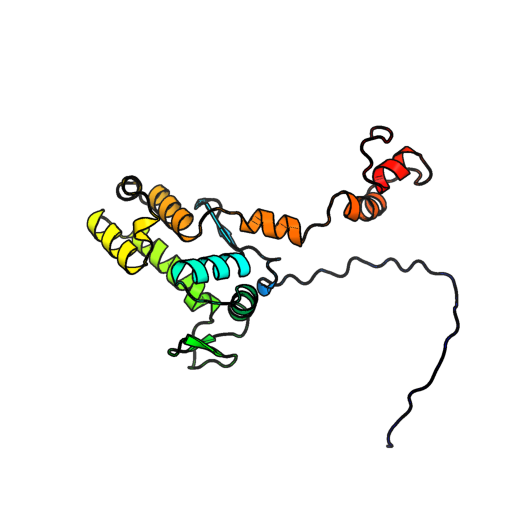1 101 ? 5.915 -5.721 -6.340 1.00 92.94 101 VAL A CA 1
ATOM 733 C C . VAL A 1 101 ? 7.207 -4.911 -6.286 1.00 92.94 101 VAL A C 1
ATOM 735 O O . VAL A 1 101 ? 7.269 -3.809 -6.827 1.00 92.94 101 VAL A O 1
ATOM 738 N N . LEU A 1 102 ? 8.265 -5.449 -5.670 1.00 93.50 102 LEU A N 1
ATOM 739 C CA . LEU A 1 102 ? 9.481 -4.665 -5.416 1.00 93.50 102 LEU A CA 1
ATOM 740 C C . LEU A 1 102 ? 10.276 -4.357 -6.685 1.00 93.50 102 LEU A C 1
ATOM 742 O O . LEU A 1 102 ? 10.718 -3.227 -6.859 1.00 93.50 102 LEU A O 1
ATOM 746 N N . ASN A 1 103 ? 10.449 -5.322 -7.587 1.00 93.44 103 ASN A N 1
ATOM 747 C CA . ASN A 1 103 ? 11.230 -5.121 -8.806 1.00 93.44 103 ASN A CA 1
ATOM 748 C C . ASN A 1 103 ? 10.629 -4.037 -9.722 1.00 93.44 103 ASN A C 1
ATOM 750 O O . ASN A 1 103 ? 11.390 -3.168 -10.153 1.00 93.44 103 ASN A O 1
ATOM 754 N N . PRO A 1 104 ? 9.309 -4.014 -10.007 1.00 91.50 104 PRO A N 1
ATOM 755 C CA . PRO A 1 104 ? 8.689 -2.901 -10.724 1.00 91.50 104 PRO A CA 1
ATOM 756 C C . PRO A 1 104 ? 8.864 -1.562 -10.005 1.00 91.50 104 PRO A C 1
ATOM 758 O O . PRO A 1 104 ? 9.269 -0.587 -10.634 1.00 91.50 104 PRO A O 1
ATOM 761 N N . LEU A 1 105 ? 8.665 -1.517 -8.681 1.00 92.56 105 LEU A N 1
ATOM 762 C CA . LEU A 1 105 ? 8.864 -0.291 -7.903 1.00 92.56 105 LEU A CA 1
ATOM 763 C C . LEU A 1 105 ? 10.309 0.219 -7.992 1.00 92.56 105 LEU A C 1
ATOM 765 O O . LEU A 1 105 ? 10.523 1.402 -8.246 1.00 92.56 105 LEU A O 1
ATOM 769 N N . TYR A 1 106 ? 11.308 -0.655 -7.849 1.00 93.00 106 TYR A N 1
ATOM 770 C CA . TYR A 1 106 ? 12.715 -0.274 -7.981 1.00 93.00 106 TYR A CA 1
ATOM 771 C C . TYR A 1 106 ? 13.050 0.221 -9.382 1.00 93.00 106 TYR A C 1
ATOM 773 O O . TYR A 1 106 ? 13.743 1.226 -9.511 1.00 93.00 106 TYR A O 1
ATOM 781 N N . LYS A 1 107 ? 12.519 -0.421 -10.428 1.00 91.75 107 LYS A N 1
ATOM 782 C CA . LYS A 1 107 ? 12.694 0.043 -11.809 1.00 91.75 107 LYS A CA 1
ATOM 783 C C . LYS A 1 107 ? 12.127 1.448 -12.007 1.00 91.75 107 LYS A C 1
ATOM 785 O O . LYS A 1 107 ? 12.810 2.284 -12.590 1.00 91.75 107 LYS A O 1
ATOM 790 N N . LEU A 1 108 ? 10.934 1.732 -11.480 1.00 91.50 108 LEU A N 1
ATOM 791 C CA . LEU A 1 108 ? 10.317 3.061 -11.559 1.00 91.50 108 LEU A CA 1
ATOM 792 C C . LEU A 1 108 ? 11.107 4.119 -10.784 1.00 91.50 108 LEU A C 1
ATOM 794 O O . LEU A 1 108 ? 11.301 5.231 -11.279 1.00 91.50 108 LEU A O 1
ATOM 798 N N . ILE A 1 109 ? 11.608 3.767 -9.597 1.00 92.06 109 ILE A N 1
ATOM 799 C CA . ILE A 1 109 ? 12.469 4.649 -8.802 1.00 92.06 109 ILE A CA 1
ATOM 800 C C . ILE A 1 109 ? 13.757 4.955 -9.573 1.00 92.06 109 ILE A C 1
ATOM 802 O O . ILE A 1 109 ? 14.107 6.119 -9.751 1.00 92.06 109 ILE A O 1
ATOM 806 N N . SER A 1 110 ? 14.446 3.928 -10.073 1.00 91.75 110 SER A N 1
ATOM 807 C CA . SER A 1 110 ? 15.682 4.088 -10.840 1.00 91.75 110 SER A CA 1
ATOM 808 C C . SER A 1 110 ? 15.471 4.891 -12.122 1.00 91.75 110 SER A C 1
ATOM 810 O O . SER A 1 110 ? 16.296 5.751 -12.426 1.00 91.75 110 SER A O 1
ATOM 812 N N . LEU A 1 111 ? 14.370 4.657 -12.842 1.00 90.38 111 LEU A N 1
ATOM 813 C CA . LEU A 1 111 ? 14.006 5.415 -14.038 1.00 90.38 111 LEU A CA 1
ATOM 814 C C . LEU A 1 111 ? 13.803 6.901 -13.709 1.00 90.38 111 LEU A C 1
ATOM 816 O O . LEU A 1 111 ? 14.405 7.754 -14.353 1.00 90.38 111 LEU A O 1
ATOM 820 N N . SER A 1 112 ? 13.031 7.201 -12.662 1.00 89.31 112 SER A N 1
ATOM 821 C CA . SER A 1 112 ? 12.734 8.581 -12.248 1.00 89.31 112 SER A CA 1
ATOM 822 C C . SER A 1 112 ? 13.974 9.339 -11.760 1.00 89.31 112 SER A C 1
ATOM 824 O O . SER A 1 112 ? 14.053 10.552 -11.912 1.00 89.31 112 SER A O 1
ATOM 826 N N . LEU A 1 113 ? 14.950 8.641 -11.166 1.00 89.19 113 LEU A N 1
ATOM 827 C CA . LEU A 1 113 ? 16.188 9.253 -10.668 1.00 89.19 113 LEU A CA 1
ATOM 828 C C . LEU A 1 113 ? 17.285 9.379 -11.736 1.00 89.19 113 LEU A C 1
ATOM 830 O O . LEU A 1 113 ? 18.156 10.237 -11.607 1.00 89.19 113 LEU A O 1
ATOM 834 N N . SER A 1 114 ? 17.282 8.512 -12.753 1.00 86.31 114 SER A N 1
ATOM 835 C CA . SER A 1 114 ? 18.342 8.469 -13.774 1.00 86.31 114 SER A CA 1
ATOM 836 C C . SER A 1 114 ? 17.992 9.250 -15.036 1.00 86.31 114 SER A C 1
ATOM 838 O O . SER A 1 114 ? 18.893 9.605 -15.800 1.00 86.31 114 SER A O 1
ATOM 840 N N . ALA A 1 115 ? 16.705 9.492 -15.286 1.00 76.25 115 ALA A N 1
ATOM 841 C CA . ALA A 1 115 ? 16.269 10.203 -16.473 1.00 76.25 115 ALA A CA 1
ATOM 842 C C . ALA A 1 115 ? 16.712 11.670 -16.423 1.00 76.25 115 ALA A C 1
ATOM 844 O O . ALA A 1 115 ? 16.342 12.428 -15.531 1.00 76.25 115 ALA A O 1
ATOM 845 N N . LYS A 1 116 ? 17.525 12.058 -17.408 1.00 76.50 116 LYS A N 1
ATOM 846 C CA . LYS A 1 116 ? 17.964 13.445 -17.624 1.00 76.50 116 LYS A CA 1
ATOM 847 C C . LYS A 1 116 ? 17.138 14.163 -18.688 1.00 76.50 116 LYS A C 1
ATOM 849 O O . LYS A 1 116 ? 17.174 15.384 -18.759 1.00 76.50 116 LYS A O 1
ATOM 854 N N . ASP A 1 117 ? 16.447 13.391 -19.521 1.00 84.88 117 ASP A N 1
ATOM 855 C CA . ASP A 1 117 ? 15.671 13.864 -20.659 1.00 84.88 117 ASP A CA 1
ATOM 856 C C . ASP A 1 117 ? 14.214 13.381 -20.522 1.00 84.88 117 ASP A C 1
ATOM 858 O O . ASP A 1 117 ? 13.997 12.169 -20.365 1.00 84.88 117 ASP A O 1
ATOM 862 N N . PRO A 1 118 ? 13.222 14.289 -20.583 1.00 86.06 118 PRO A N 1
ATOM 863 C CA . PRO A 1 118 ? 11.803 13.945 -20.574 1.00 86.06 118 PRO A CA 1
ATOM 864 C C . PRO A 1 118 ? 11.398 12.901 -21.624 1.00 86.06 118 PRO A C 1
ATOM 866 O O . PRO A 1 118 ? 10.560 12.049 -21.330 1.00 86.06 118 PRO A O 1
ATOM 869 N N . ALA A 1 119 ? 12.008 12.897 -22.816 1.00 86.81 119 ALA A N 1
ATOM 870 C CA . ALA A 1 119 ? 11.673 11.920 -23.858 1.00 86.81 119 ALA A CA 1
ATOM 871 C C . ALA A 1 119 ? 12.115 10.493 -23.484 1.00 86.81 119 ALA A C 1
ATOM 873 O O . ALA A 1 119 ? 11.362 9.531 -23.655 1.00 86.81 119 ALA A O 1
ATOM 874 N N . ALA A 1 120 ? 13.311 10.349 -22.905 1.00 86.44 120 ALA A N 1
ATOM 875 C CA . ALA A 1 120 ? 13.801 9.063 -22.411 1.00 86.44 120 ALA A CA 1
ATOM 876 C C . ALA A 1 120 ? 12.969 8.551 -21.222 1.00 86.44 120 ALA A C 1
ATOM 878 O O . ALA A 1 120 ? 12.686 7.354 -21.129 1.00 86.44 120 ALA A O 1
ATOM 879 N N . LEU A 1 121 ? 12.543 9.458 -20.336 1.00 88.50 121 LEU A N 1
ATOM 880 C CA . LEU A 1 121 ? 11.635 9.137 -19.237 1.00 88.50 121 LEU A CA 1
ATOM 881 C C . LEU A 1 121 ? 10.294 8.625 -19.764 1.00 88.50 121 LEU A C 1
ATOM 883 O O . LEU A 1 121 ? 9.842 7.564 -19.341 1.00 88.50 121 LEU A O 1
ATOM 887 N N . ARG A 1 122 ? 9.691 9.348 -20.714 1.00 89.12 122 ARG A N 1
ATOM 888 C CA . ARG A 1 122 ? 8.423 8.981 -21.350 1.00 89.12 122 ARG A CA 1
ATOM 889 C C . ARG A 1 122 ? 8.488 7.581 -21.951 1.00 89.12 122 ARG A C 1
ATOM 891 O O . ARG A 1 122 ? 7.637 6.754 -21.640 1.00 89.12 122 ARG A O 1
ATOM 898 N N . HIS A 1 123 ? 9.538 7.288 -22.713 1.00 88.75 123 HIS A N 1
ATOM 899 C CA . HIS A 1 123 ? 9.743 5.961 -23.287 1.00 88.75 123 HIS A CA 1
ATOM 900 C C . HIS A 1 123 ? 9.883 4.869 -22.211 1.00 88.75 123 HIS A C 1
ATOM 902 O O . HIS A 1 123 ? 9.284 3.801 -22.314 1.00 88.75 123 HIS A O 1
ATOM 908 N N . GLY A 1 124 ? 10.624 5.138 -21.130 1.00 87.19 124 GLY A N 1
ATOM 909 C CA . GLY A 1 124 ? 10.735 4.204 -20.007 1.00 87.19 124 GLY A CA 1
ATOM 910 C C . GLY A 1 124 ? 9.398 3.945 -19.300 1.00 87.19 124 GLY A C 1
ATOM 911 O O . GLY A 1 124 ? 9.120 2.812 -18.907 1.00 87.19 124 GLY A O 1
ATOM 912 N N . LEU A 1 125 ? 8.556 4.974 -19.166 1.00 89.06 125 LEU A N 1
ATOM 913 C CA . LEU A 1 125 ? 7.215 4.861 -18.587 1.00 89.06 125 LEU A CA 1
ATOM 914 C C . LEU A 1 125 ? 6.246 4.112 -19.516 1.00 89.06 125 LEU A C 1
ATOM 916 O O . LEU A 1 125 ? 5.387 3.382 -19.026 1.00 89.06 125 LEU A O 1
ATOM 920 N N . GLU A 1 126 ? 6.401 4.244 -20.837 1.00 89.56 126 GLU A N 1
ATOM 921 C CA . GLU A 1 126 ? 5.642 3.480 -21.840 1.00 89.56 126 GLU A CA 1
ATOM 922 C C . GLU A 1 126 ? 5.964 1.989 -21.760 1.00 89.56 126 GLU A C 1
ATOM 924 O O . GLU A 1 126 ? 5.055 1.166 -21.707 1.00 89.56 126 GLU A O 1
ATOM 929 N N . LEU A 1 127 ? 7.248 1.634 -21.649 1.00 85.81 127 LEU A N 1
ATOM 930 C CA . LEU A 1 127 ? 7.674 0.245 -21.446 1.00 85.81 127 LEU A CA 1
ATOM 931 C C . LEU A 1 127 ? 7.163 -0.343 -20.123 1.00 85.81 127 LEU A C 1
ATOM 933 O O . LEU A 1 127 ? 6.960 -1.552 -20.021 1.00 85.81 127 LEU A O 1
ATOM 937 N N . ALA A 1 128 ? 6.964 0.501 -19.111 1.00 84.06 128 ALA A N 1
ATOM 938 C CA . ALA A 1 128 ? 6.365 0.115 -17.838 1.00 84.06 128 ALA A CA 1
ATOM 939 C C . ALA A 1 128 ? 4.823 0.093 -17.869 1.00 84.06 128 ALA A C 1
ATOM 941 O O . ALA A 1 128 ? 4.220 -0.327 -16.885 1.00 84.06 128 ALA A O 1
ATOM 942 N N . GLY A 1 129 ? 4.189 0.530 -18.965 1.00 84.44 129 GLY A N 1
ATOM 943 C CA . GLY A 1 129 ? 2.733 0.553 -19.128 1.00 84.44 129 GLY A CA 1
ATOM 944 C C . GLY A 1 129 ? 2.015 1.630 -18.311 1.00 84.44 129 GLY A C 1
ATOM 945 O O . GLY A 1 129 ? 0.828 1.491 -18.041 1.00 84.44 129 GLY A O 1
ATOM 946 N N . ILE A 1 130 ? 2.722 2.678 -17.872 1.00 85.56 130 ILE A N 1
ATOM 947 C CA . ILE A 1 130 ? 2.178 3.691 -16.946 1.00 85.56 130 ILE A CA 1
ATOM 948 C C . ILE A 1 130 ? 2.290 5.122 -17.477 1.00 85.56 130 ILE A C 1
ATOM 950 O O . ILE A 1 130 ? 1.943 6.066 -16.771 1.00 85.56 130 ILE A O 1
ATOM 954 N N . SER A 1 131 ? 2.787 5.308 -18.700 1.00 82.88 131 SER A N 1
ATOM 955 C CA . SER A 1 131 ? 2.968 6.631 -19.310 1.00 82.88 131 SER A CA 1
ATOM 956 C C . SER A 1 131 ? 1.675 7.439 -19.389 1.00 82.88 131 SER A C 1
ATOM 958 O O . SER A 1 131 ? 1.712 8.645 -19.186 1.00 82.88 131 SER A O 1
ATOM 960 N N . GLU A 1 132 ? 0.536 6.784 -19.621 1.00 83.44 132 GLU A N 1
ATOM 961 C CA . GLU A 1 132 ? -0.780 7.434 -19.666 1.00 83.44 132 GLU A CA 1
ATOM 962 C C . GLU A 1 132 ? -1.291 7.866 -18.284 1.00 83.44 132 GLU A C 1
ATOM 964 O O . GLU A 1 132 ? -2.134 8.754 -18.184 1.00 83.44 132 GLU A O 1
ATOM 969 N N . LEU A 1 133 ? -0.774 7.256 -17.212 1.00 84.19 133 LEU A N 1
ATOM 970 C CA . LEU A 1 133 ? -1.163 7.564 -15.834 1.00 84.19 133 LEU A CA 1
ATOM 971 C C . LEU A 1 133 ? -0.393 8.766 -15.279 1.00 84.19 133 LEU A C 1
ATOM 973 O O . LEU A 1 133 ? -0.874 9.441 -14.370 1.00 84.19 133 LEU A O 1
ATOM 977 N N . VAL A 1 134 ? 0.810 9.024 -15.801 1.00 88.12 134 VAL A N 1
ATOM 978 C CA . VAL A 1 134 ? 1.680 10.109 -15.338 1.00 88.12 134 VAL A CA 1
ATOM 979 C C . VAL A 1 134 ? 1.358 11.393 -16.113 1.00 88.12 134 VAL A C 1
ATOM 981 O O . VAL A 1 134 ? 1.421 11.395 -17.341 1.00 88.12 134 VAL A O 1
ATOM 984 N N . PRO A 1 135 ? 1.064 12.519 -15.436 1.00 88.12 135 PRO A N 1
ATOM 985 C CA . PRO A 1 135 ? 0.825 13.788 -16.117 1.00 88.12 135 PRO A CA 1
ATOM 986 C C . PRO A 1 135 ? 2.040 14.246 -16.933 1.00 88.12 135 PRO A C 1
ATOM 988 O O . PRO A 1 135 ? 3.155 14.270 -16.416 1.00 88.12 135 PRO A O 1
ATOM 991 N N . GLU A 1 136 ? 1.822 14.711 -18.166 1.00 86.69 136 GLU A N 1
ATOM 992 C CA . GLU A 1 136 ? 2.901 15.185 -19.054 1.00 86.69 136 GLU A CA 1
ATOM 993 C C . GLU A 1 136 ? 3.741 16.301 -18.407 1.00 86.69 136 GLU A C 1
ATOM 995 O O . GLU A 1 136 ? 4.966 16.321 -18.504 1.00 86.69 136 GLU A O 1
ATOM 1000 N N . CYS A 1 137 ? 3.093 17.200 -17.659 1.00 87.69 137 CYS A N 1
ATOM 1001 C CA . CYS A 1 137 ? 3.777 18.276 -16.943 1.00 87.69 137 CYS A CA 1
ATOM 1002 C C . CYS A 1 137 ? 4.748 17.769 -15.864 1.00 87.69 137 CYS A C 1
ATOM 1004 O O . CYS A 1 137 ? 5.700 18.475 -15.534 1.00 87.69 137 CYS A O 1
ATOM 1006 N N . ALA A 1 138 ? 4.542 16.557 -15.337 1.00 87.62 138 ALA A N 1
ATOM 1007 C CA . ALA A 1 138 ? 5.401 15.971 -14.318 1.00 87.62 138 ALA A CA 1
ATOM 1008 C C . ALA A 1 138 ? 6.751 15.504 -14.877 1.00 87.62 138 ALA A C 1
ATOM 1010 O O . ALA A 1 138 ? 7.714 15.417 -14.119 1.00 87.62 138 ALA A O 1
ATOM 1011 N N . LEU A 1 139 ? 6.858 15.258 -16.189 1.00 87.62 139 LEU A N 1
ATOM 1012 C CA . LEU A 1 139 ? 8.095 14.790 -16.829 1.00 87.62 139 LEU A CA 1
ATOM 1013 C C . LEU A 1 139 ? 9.230 15.822 -16.780 1.00 87.62 139 LEU A C 1
ATOM 1015 O O . LEU A 1 139 ? 10.393 15.466 -16.939 1.00 87.62 139 LEU A O 1
ATOM 1019 N N . SER A 1 140 ? 8.896 17.097 -16.568 1.00 88.31 140 SER A N 1
ATOM 1020 C CA . SER A 1 140 ? 9.857 18.200 -16.432 1.00 88.31 140 SER A CA 1
ATOM 1021 C C . SER A 1 140 ? 10.129 18.599 -14.977 1.00 88.31 140 SER A C 1
ATOM 1023 O O . SER A 1 140 ? 10.783 19.610 -14.735 1.00 88.31 140 SER A O 1
ATOM 1025 N N . TYR A 1 141 ? 9.598 17.861 -13.998 1.00 90.38 141 TYR A N 1
ATOM 1026 C CA . TYR A 1 141 ? 9.827 18.152 -12.584 1.00 90.38 141 TYR A CA 1
ATOM 1027 C C . TYR A 1 141 ? 11.233 17.751 -12.135 1.00 90.38 141 TYR A C 1
ATOM 1029 O O . TYR A 1 141 ? 11.863 16.859 -12.701 1.00 90.38 141 TYR A O 1
ATOM 1037 N N . ASP A 1 142 ? 11.690 18.362 -11.040 1.00 89.69 142 ASP A N 1
ATOM 1038 C CA . ASP A 1 142 ? 12.881 17.898 -10.332 1.00 89.69 142 ASP A CA 1
ATOM 1039 C C . ASP A 1 142 ? 12.740 16.418 -9.909 1.00 89.69 142 ASP A C 1
ATOM 1041 O O . ASP A 1 142 ? 11.624 15.939 -9.671 1.00 89.69 142 ASP A O 1
ATOM 1045 N N . PRO A 1 143 ? 13.848 15.682 -9.699 1.00 87.88 143 PRO A N 1
ATOM 1046 C CA . PRO A 1 143 ? 13.804 14.235 -9.467 1.00 87.88 143 PRO A CA 1
ATOM 1047 C C . PRO A 1 143 ? 12.903 13.787 -8.305 1.00 87.88 143 PRO A C 1
ATOM 1049 O O . PRO A 1 143 ? 12.241 12.755 -8.383 1.00 87.88 143 PRO A O 1
ATOM 1052 N N . LYS A 1 144 ? 12.849 14.557 -7.210 1.00 89.31 144 LYS A N 1
ATOM 1053 C CA . LYS A 1 144 ? 12.011 14.235 -6.039 1.00 89.31 144 LYS A CA 1
ATOM 1054 C C . LYS A 1 144 ? 10.504 14.388 -6.314 1.00 89.31 144 LYS A C 1
ATOM 1056 O O . LYS A 1 144 ? 9.774 13.426 -6.063 1.00 89.31 144 LYS A O 1
ATOM 1061 N N . PRO A 1 145 ? 10.003 15.551 -6.782 1.00 91.75 145 PRO A N 1
ATOM 1062 C CA . PRO A 1 145 ? 8.594 15.694 -7.149 1.00 91.75 145 PRO A CA 1
ATOM 1063 C C . PRO A 1 145 ? 8.191 14.790 -8.319 1.00 91.75 145 PRO A C 1
ATOM 1065 O O . PRO A 1 145 ? 7.088 14.246 -8.284 1.00 91.75 145 PRO A O 1
ATOM 1068 N N . LEU A 1 146 ? 9.085 14.549 -9.285 1.00 91.69 146 LEU A N 1
ATOM 1069 C CA . LEU A 1 146 ? 8.865 13.568 -10.348 1.00 91.69 146 LEU A CA 1
ATOM 1070 C C . LEU A 1 146 ? 8.636 12.166 -9.770 1.00 91.69 146 LEU A C 1
ATOM 1072 O O . LEU A 1 146 ? 7.631 11.529 -10.074 1.00 91.69 146 LEU A O 1
ATOM 1076 N N . LEU A 1 147 ? 9.529 11.702 -8.891 1.00 92.0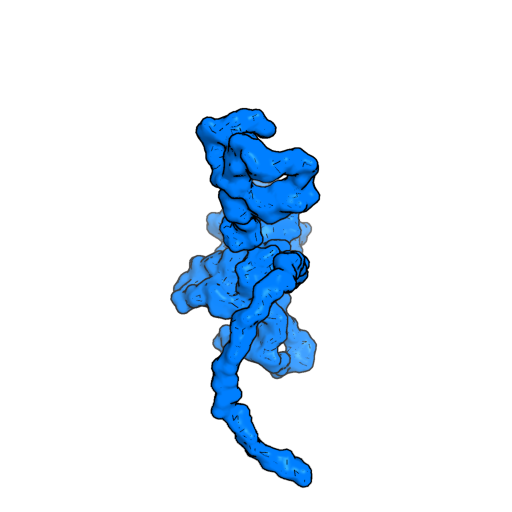0 147 LEU A N 1
ATOM 1077 C CA . LEU A 1 147 ? 9.416 10.382 -8.274 1.00 92.00 147 LEU A CA 1
ATOM 1078 C C . LEU A 1 147 ? 8.094 10.214 -7.513 1.00 92.00 147 LEU A C 1
ATOM 1080 O O . LEU A 1 147 ? 7.452 9.168 -7.604 1.00 92.00 147 LEU A O 1
ATOM 1084 N N . ARG A 1 148 ? 7.662 11.255 -6.790 1.00 92.31 148 ARG A N 1
ATOM 1085 C CA . ARG A 1 148 ? 6.355 11.269 -6.122 1.00 92.31 148 ARG A CA 1
ATOM 1086 C C . ARG A 1 148 ? 5.211 11.146 -7.131 1.00 92.31 148 ARG A C 1
ATOM 1088 O O . ARG A 1 148 ? 4.313 10.347 -6.903 1.00 92.31 148 ARG A O 1
ATOM 1095 N N . ALA A 1 149 ? 5.240 11.907 -8.226 1.00 91.94 149 ALA A N 1
ATOM 1096 C CA . ALA A 1 149 ? 4.201 11.858 -9.252 1.00 91.94 149 ALA A CA 1
ATOM 1097 C C . ALA A 1 149 ? 4.125 10.479 -9.926 1.00 91.94 149 ALA A C 1
ATOM 1099 O O . ALA A 1 149 ? 3.038 9.918 -10.039 1.00 91.94 149 ALA A O 1
ATOM 1100 N N . VAL A 1 150 ? 5.268 9.899 -10.301 1.00 92.62 150 VAL A N 1
ATOM 1101 C CA . VAL A 1 150 ? 5.341 8.577 -10.945 1.00 92.62 150 VAL A CA 1
ATOM 1102 C C . VAL A 1 150 ? 4.830 7.481 -10.012 1.00 92.62 150 VAL A C 1
ATOM 1104 O O . VAL A 1 150 ? 3.970 6.696 -10.402 1.00 92.62 150 VAL A O 1
ATOM 1107 N N . LEU A 1 151 ? 5.310 7.435 -8.766 1.00 92.50 151 LEU A N 1
ATOM 1108 C CA . LEU A 1 151 ? 4.912 6.390 -7.821 1.00 92.50 151 LEU A CA 1
ATOM 1109 C C . LEU A 1 151 ? 3.450 6.514 -7.376 1.00 92.50 151 LEU A C 1
ATOM 1111 O O . LEU A 1 151 ? 2.771 5.495 -7.259 1.00 92.50 151 LEU A O 1
ATOM 1115 N N . ALA A 1 152 ? 2.957 7.737 -7.160 1.00 90.50 152 ALA A N 1
ATOM 1116 C CA . ALA A 1 152 ? 1.551 7.965 -6.837 1.00 90.50 152 ALA A CA 1
ATOM 1117 C C . ALA A 1 152 ? 0.630 7.600 -8.011 1.00 90.50 152 ALA A C 1
ATOM 1119 O O . ALA A 1 152 ? -0.431 7.027 -7.788 1.00 90.50 152 ALA A O 1
ATOM 1120 N N . SER A 1 153 ? 1.044 7.869 -9.253 1.00 89.94 153 SER A N 1
ATOM 1121 C CA . SER A 1 153 ? 0.276 7.482 -10.448 1.00 89.94 153 SER A CA 1
ATOM 1122 C C . SER A 1 153 ? 0.298 5.970 -10.673 1.00 89.94 153 SER A C 1
ATOM 1124 O O . SER A 1 153 ? -0.707 5.399 -11.080 1.00 89.94 153 SER A O 1
ATOM 1126 N N . TYR A 1 154 ? 1.423 5.312 -10.369 1.00 90.38 154 TYR A N 1
ATOM 1127 C CA . TYR A 1 154 ? 1.543 3.861 -10.478 1.00 90.38 154 TYR A CA 1
ATOM 1128 C C . TYR A 1 154 ? 0.647 3.134 -9.478 1.00 90.38 154 TYR A C 1
ATOM 1130 O O . TYR A 1 154 ? -0.088 2.243 -9.879 1.00 90.38 154 TYR A O 1
ATOM 1138 N N . VAL A 1 155 ? 0.719 3.501 -8.192 1.00 90.06 155 VAL A N 1
ATOM 1139 C CA . VAL A 1 155 ? -0.009 2.820 -7.103 1.00 90.06 155 VAL A CA 1
ATOM 1140 C C . VAL A 1 155 ? -1.464 3.284 -6.998 1.00 90.06 155 VAL A C 1
ATOM 1142 O O . VAL A 1 155 ? -2.321 2.530 -6.540 1.00 90.06 155 VAL A O 1
ATOM 1145 N N . GLY A 1 156 ? -1.754 4.506 -7.440 1.00 86.88 156 GLY A N 1
ATOM 1146 C CA . GLY A 1 156 ? -3.068 5.120 -7.337 1.00 86.88 156 GLY A CA 1
ATOM 1147 C C . GLY A 1 156 ? -3.345 5.740 -5.959 1.00 86.88 156 GLY A C 1
ATOM 1148 O O . GLY A 1 156 ? -2.439 5.916 -5.137 1.00 86.88 156 GLY A O 1
ATOM 1149 N N . PRO A 1 157 ? -4.610 6.120 -5.698 1.00 85.44 157 PRO A N 1
ATOM 1150 C CA . PRO A 1 157 ? -5.017 6.719 -4.433 1.00 85.44 157 PRO A CA 1
ATOM 1151 C C . PRO A 1 157 ? -4.743 5.791 -3.236 1.00 85.44 157 PRO A C 1
ATOM 1153 O O . PRO A 1 157 ? -4.923 4.579 -3.350 1.00 85.44 157 PRO A O 1
ATOM 1156 N N . PRO A 1 158 ? -4.397 6.327 -2.050 1.00 83.19 158 PRO A N 1
ATOM 1157 C CA . PRO A 1 158 ? -4.094 5.528 -0.860 1.00 83.19 158 PRO A CA 1
ATOM 1158 C C . PRO A 1 158 ? -5.360 4.972 -0.168 1.00 83.19 158 PRO A C 1
ATOM 1160 O O . PRO A 1 158 ? -5.477 5.024 1.057 1.00 83.19 158 PRO A O 1
ATOM 1163 N N . SER A 1 159 ? -6.324 4.438 -0.928 1.00 87.44 159 SER A N 1
ATOM 1164 C CA . SER A 1 159 ? -7.569 3.862 -0.390 1.00 87.44 159 SER A CA 1
ATOM 1165 C C . SER A 1 159 ? -7.309 2.640 0.490 1.00 87.44 159 SER A C 1
ATOM 1167 O O . SER A 1 159 ? -8.026 2.420 1.461 1.00 87.44 159 SER A O 1
ATOM 1169 N N . ALA A 1 160 ? -6.214 1.917 0.228 1.00 90.94 160 ALA A N 1
ATOM 1170 C CA . ALA A 1 160 ? -5.818 0.729 0.977 1.00 90.94 160 ALA A CA 1
ATOM 1171 C C . ALA A 1 160 ? -5.719 0.968 2.492 1.00 90.94 160 ALA A C 1
ATOM 1173 O O . ALA A 1 160 ? -6.012 0.063 3.271 1.00 90.94 160 ALA A O 1
ATOM 1174 N N . PHE A 1 161 ? -5.327 2.176 2.915 1.00 92.62 161 PHE A N 1
ATOM 1175 C CA . PHE A 1 161 ? -5.296 2.538 4.330 1.00 92.62 161 PHE A CA 1
ATOM 1176 C C . PHE A 1 161 ? -6.70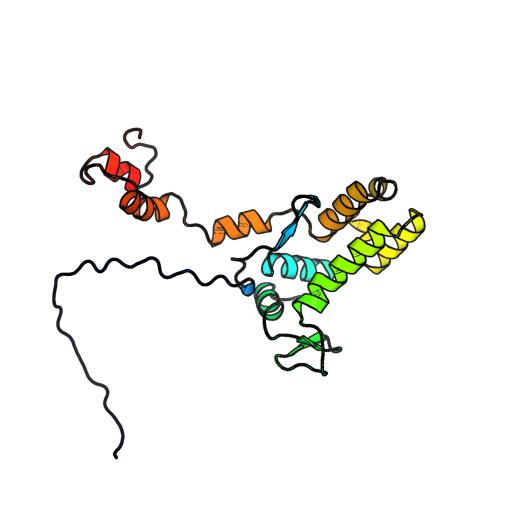3 2.576 4.934 1.00 92.62 161 PHE A C 1
ATOM 1178 O O . PHE A 1 161 ? -6.950 1.933 5.953 1.00 92.62 161 PHE A O 1
ATOM 1185 N N . ALA A 1 162 ? -7.632 3.279 4.284 1.00 92.25 162 ALA A N 1
ATOM 1186 C CA . ALA A 1 162 ? -9.021 3.351 4.727 1.00 92.25 162 ALA A CA 1
ATOM 1187 C C . ALA A 1 162 ? -9.677 1.962 4.718 1.00 92.25 162 ALA A C 1
ATOM 1189 O O . ALA A 1 162 ? -10.338 1.595 5.688 1.00 92.25 162 ALA A O 1
ATOM 1190 N N . ASP A 1 163 ? -9.414 1.159 3.685 1.00 91.12 163 ASP A N 1
ATOM 1191 C CA . ASP A 1 163 ? -9.928 -0.208 3.566 1.00 91.12 163 ASP A CA 1
ATOM 1192 C C . ASP A 1 163 ? -9.384 -1.131 4.662 1.00 91.12 163 ASP A C 1
ATOM 1194 O O . ASP A 1 163 ? -10.084 -2.026 5.134 1.00 91.12 163 ASP A O 1
ATOM 1198 N N . ALA A 1 164 ? -8.122 -0.962 5.065 1.00 91.94 164 ALA A N 1
ATOM 1199 C CA . ALA A 1 164 ? -7.545 -1.720 6.170 1.00 91.94 164 ALA A CA 1
ATOM 1200 C C . ALA A 1 164 ? -8.145 -1.286 7.512 1.00 91.94 164 ALA A C 1
ATOM 1202 O O . ALA A 1 164 ? -8.522 -2.143 8.308 1.00 91.94 164 ALA A O 1
ATOM 1203 N N . CYS A 1 165 ? -8.301 0.022 7.742 1.00 92.19 165 CYS A N 1
ATOM 1204 C CA . CYS A 1 165 ? -8.957 0.541 8.940 1.00 92.19 165 CYS A CA 1
ATOM 1205 C C . CYS A 1 165 ? -10.398 0.036 9.056 1.00 92.19 165 CYS A C 1
ATOM 1207 O O . CYS A 1 165 ? -10.772 -0.475 10.103 1.00 92.19 165 CYS A O 1
ATOM 1209 N N . ALA A 1 166 ? -11.185 0.121 7.983 1.00 92.50 166 ALA A N 1
ATOM 1210 C CA . ALA A 1 166 ? -12.576 -0.322 7.976 1.00 92.50 166 ALA A CA 1
ATOM 1211 C C . ALA A 1 166 ? -12.732 -1.836 8.199 1.00 92.50 166 ALA A C 1
ATOM 1213 O O . ALA A 1 166 ? -13.732 -2.267 8.765 1.00 92.50 166 ALA A O 1
ATOM 1214 N N . ARG A 1 167 ? -11.763 -2.649 7.753 1.00 90.88 167 ARG A N 1
ATOM 1215 C CA . ARG A 1 167 ? -11.820 -4.114 7.887 1.00 90.88 167 ARG A CA 1
ATOM 1216 C C . ARG A 1 167 ? -11.284 -4.634 9.213 1.00 90.88 167 ARG A C 1
ATOM 1218 O O . ARG A 1 167 ? -11.822 -5.604 9.735 1.00 90.88 167 ARG A O 1
ATOM 1225 N N . HIS A 1 168 ? -10.208 -4.037 9.717 1.00 90.62 168 HIS A N 1
ATOM 1226 C CA . HIS A 1 168 ? -9.445 -4.595 10.838 1.00 90.62 168 HIS A CA 1
ATOM 1227 C C . HIS A 1 168 ? -9.642 -3.841 12.151 1.00 90.62 168 HIS A C 1
ATOM 1229 O O . HIS A 1 168 ? -9.317 -4.389 13.203 1.00 90.62 168 HIS A O 1
ATOM 1235 N N . LEU A 1 169 ? -10.173 -2.613 12.126 1.00 90.81 169 LEU A N 1
ATOM 1236 C CA . LEU A 1 169 ? -10.504 -1.883 13.349 1.00 90.81 169 LEU A CA 1
ATOM 1237 C C . LEU A 1 169 ? -11.978 -2.095 13.710 1.00 90.81 169 LEU A C 1
ATOM 1239 O O . LEU A 1 169 ? -12.843 -1.970 12.841 1.00 90.81 169 LEU A O 1
ATOM 1243 N N . PRO A 1 170 ? -12.292 -2.375 14.987 1.00 91.56 170 PRO A N 1
ATOM 1244 C CA . PRO A 1 170 ? -13.676 -2.443 15.425 1.00 91.56 170 PRO A CA 1
ATOM 1245 C C . PRO A 1 170 ? -14.337 -1.073 15.273 1.00 91.56 170 PRO A C 1
ATOM 1247 O O . PRO A 1 170 ? -13.712 -0.032 15.512 1.00 91.56 170 PRO A O 1
ATOM 1250 N N . SER A 1 171 ? -15.623 -1.073 14.925 1.00 94.00 171 SER A N 1
ATOM 1251 C CA . SER A 1 171 ? -16.411 0.155 14.949 1.00 94.00 171 SER A CA 1
ATOM 1252 C C . SER A 1 171 ? -16.460 0.724 16.377 1.00 94.00 171 SER A C 1
ATOM 1254 O O . SER A 1 171 ? -16.302 -0.026 17.347 1.00 94.00 171 SER A O 1
ATOM 1256 N N . PRO A 1 172 ? -16.706 2.034 16.559 1.00 92.62 172 PRO A N 1
ATOM 1257 C CA . PRO A 1 172 ? -16.882 2.604 17.892 1.00 92.62 172 PRO A CA 1
ATOM 1258 C C . PRO A 1 172 ? -17.966 1.888 18.704 1.00 92.62 172 PRO A C 1
ATOM 1260 O O . PRO A 1 172 ? -17.771 1.664 19.894 1.00 92.62 172 PRO A O 1
ATOM 1263 N N . ALA A 1 173 ? -19.057 1.459 18.062 1.00 91.88 173 ALA A N 1
ATOM 1264 C CA . ALA A 1 173 ? -20.134 0.719 18.713 1.00 91.88 173 ALA A CA 1
ATOM 1265 C C . ALA A 1 173 ? -19.678 -0.661 19.222 1.00 91.88 173 ALA A C 1
ATOM 1267 O O . ALA A 1 173 ? -19.992 -1.036 20.352 1.00 91.88 173 ALA A O 1
ATOM 1268 N N . ASP A 1 174 ? -18.881 -1.388 18.434 1.00 90.81 174 ASP A N 1
ATOM 1269 C CA . ASP A 1 174 ? -18.380 -2.717 18.813 1.00 90.81 174 ASP A CA 1
ATOM 1270 C C . ASP A 1 174 ? -17.236 -2.628 19.836 1.00 90.81 174 ASP A C 1
ATOM 1272 O O . ASP A 1 174 ? -17.140 -3.425 20.772 1.00 90.81 174 ASP A O 1
ATOM 1276 N N . GLY A 1 175 ? -16.359 -1.634 19.671 1.00 91.62 175 GLY A N 1
ATOM 1277 C CA . GLY A 1 175 ? -15.167 -1.431 20.491 1.00 91.62 175 GLY A CA 1
ATOM 1278 C C . GLY A 1 175 ? -15.423 -0.702 21.811 1.00 91.62 175 GLY A C 1
ATOM 1279 O O . GLY A 1 175 ? -14.601 -0.813 22.725 1.00 91.62 175 GLY A O 1
ATOM 1280 N N . ALA A 1 176 ? -16.543 0.019 21.946 1.00 92.56 176 ALA A N 1
ATOM 1281 C CA . ALA A 1 176 ? -16.855 0.828 23.125 1.00 92.56 176 ALA A CA 1
ATOM 1282 C C . ALA A 1 176 ? -16.792 0.015 24.419 1.00 92.56 176 ALA A C 1
ATOM 1284 O O . ALA A 1 17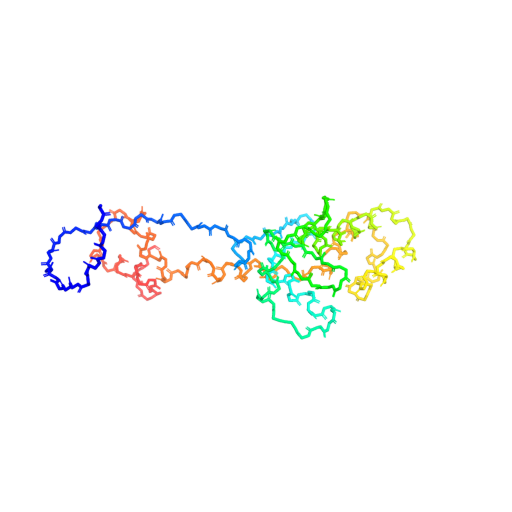6 ? -16.107 0.411 25.357 1.00 92.56 176 ALA A O 1
ATOM 1285 N N . ARG A 1 177 ? -17.430 -1.160 24.457 1.00 90.19 177 ARG A N 1
ATOM 1286 C CA . ARG A 1 177 ? -17.470 -2.013 25.657 1.00 90.19 177 ARG A CA 1
ATOM 1287 C C . ARG A 1 177 ? -16.083 -2.465 26.098 1.00 90.19 177 ARG A C 1
ATOM 1289 O O . ARG A 1 177 ? -15.747 -2.352 27.274 1.00 90.19 177 ARG A O 1
ATOM 1296 N N . ALA A 1 178 ? -15.278 -2.954 25.155 1.00 89.94 178 ALA A N 1
ATOM 1297 C CA . ALA A 1 178 ? -13.919 -3.407 25.434 1.00 89.94 178 ALA A CA 1
ATOM 1298 C C . ALA A 1 178 ? -13.035 -2.246 25.912 1.00 89.94 178 ALA A C 1
ATOM 1300 O O . ALA A 1 178 ? -12.284 -2.386 26.876 1.00 89.94 178 ALA A O 1
ATOM 1301 N N . LYS A 1 179 ? -13.170 -1.076 25.278 1.00 91.44 179 LYS A N 1
ATOM 1302 C CA . LYS A 1 179 ? -12.421 0.123 25.651 1.00 91.44 179 LYS A CA 1
ATOM 1303 C C . LYS A 1 179 ? -12.821 0.626 27.033 1.00 91.44 179 LYS A C 1
ATOM 1305 O O . LYS A 1 179 ? -11.947 0.856 27.861 1.00 91.44 179 LYS A O 1
ATOM 1310 N N . MET A 1 180 ? -14.119 0.725 27.311 1.00 91.94 180 MET A N 1
ATOM 1311 C CA . MET A 1 180 ? -14.642 1.111 28.620 1.00 91.94 180 MET A CA 1
ATOM 1312 C C . MET A 1 180 ? -14.164 0.191 29.733 1.00 91.94 180 MET A C 1
ATOM 1314 O O . MET A 1 180 ? -13.693 0.691 30.745 1.00 91.94 180 MET A O 1
ATOM 1318 N N . ALA A 1 181 ? -14.217 -1.127 29.533 1.00 88.56 181 ALA A N 1
ATOM 1319 C CA . ALA A 1 181 ? -13.735 -2.087 30.524 1.00 88.56 181 ALA A CA 1
ATOM 1320 C C . ALA A 1 181 ? -12.252 -1.874 30.887 1.00 88.56 181 ALA A C 1
ATOM 1322 O O . ALA A 1 181 ? -11.835 -2.228 31.985 1.00 88.56 181 ALA A O 1
ATOM 1323 N N . SER A 1 182 ? -11.463 -1.292 29.978 1.00 90.06 182 SER A N 1
ATOM 1324 C CA . SER A 1 182 ? -10.045 -1.008 30.200 1.00 90.06 182 SER A CA 1
ATOM 1325 C C . SER A 1 182 ? -9.757 0.377 30.785 1.00 90.06 182 SER A C 1
ATOM 1327 O O . SER A 1 182 ? -8.739 0.515 31.458 1.00 90.06 182 SER A O 1
ATOM 1329 N N . ILE A 1 183 ? -10.553 1.408 30.475 1.00 93.31 183 ILE A N 1
ATOM 1330 C CA . ILE A 1 183 ? -10.204 2.810 30.796 1.00 93.31 183 ILE A CA 1
ATOM 1331 C C . ILE A 1 183 ? -11.182 3.498 31.747 1.00 93.31 183 ILE A C 1
ATOM 1333 O O . ILE A 1 183 ? -10.829 4.509 32.350 1.00 93.31 183 ILE A O 1
ATOM 1337 N N . TYR A 1 184 ? -12.416 3.005 31.852 1.00 92.62 184 TYR A N 1
ATOM 1338 C CA . TYR A 1 184 ? -13.446 3.640 32.660 1.00 92.62 184 TYR A CA 1
ATOM 1339 C C . TYR A 1 184 ? -13.367 3.140 34.101 1.00 92.62 184 TYR A C 1
ATOM 1341 O O . TYR A 1 184 ? -13.449 1.943 34.359 1.00 92.62 184 TYR A O 1
ATOM 1349 N N . THR A 1 185 ? -13.209 4.069 35.042 1.00 93.06 185 THR A N 1
ATOM 1350 C CA . THR A 1 185 ? -13.070 3.778 36.479 1.00 93.06 185 THR A CA 1
ATOM 1351 C C . THR A 1 185 ? -14.355 4.008 37.274 1.00 93.06 185 THR A C 1
ATOM 1353 O O . THR A 1 185 ? -14.400 3.694 38.461 1.00 93.06 185 THR A O 1
ATOM 1356 N N . GLY A 1 186 ? -15.382 4.587 36.645 1.00 89.94 186 GLY A N 1
ATOM 1357 C CA . GLY A 1 186 ? -16.664 4.875 37.281 1.00 89.94 186 GLY A CA 1
ATOM 1358 C C . GLY A 1 186 ? -17.594 3.663 37.343 1.00 89.94 186 GLY A C 1
ATOM 1359 O O . GLY A 1 186 ? -17.301 2.590 36.818 1.00 89.94 186 GLY A O 1
ATOM 1360 N N . ASP A 1 187 ?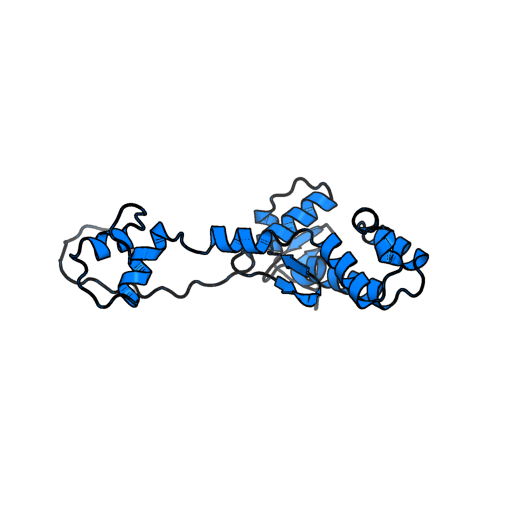 -18.752 3.865 37.966 1.00 90.94 187 ASP A N 1
ATOM 1361 C CA . ASP A 1 187 ? -19.783 2.837 38.079 1.00 90.94 187 ASP A CA 1
ATOM 1362 C C . ASP A 1 187 ? -20.457 2.554 36.721 1.00 90.94 187 ASP A C 1
ATOM 1364 O O . ASP A 1 187 ? -20.956 3.458 36.034 1.00 90.94 187 ASP A O 1
ATOM 1368 N N . LEU A 1 188 ? -20.468 1.274 36.342 1.00 88.25 188 LEU A N 1
ATOM 1369 C CA . LEU A 1 188 ? -21.021 0.768 35.088 1.00 88.25 188 LEU A CA 1
ATOM 1370 C C . LEU A 1 188 ? -22.557 0.774 35.067 1.00 88.25 188 LEU A C 1
ATOM 1372 O O . LEU A 1 188 ? -23.150 0.749 33.986 1.00 88.25 188 LEU A O 1
ATOM 1376 N N . ASP A 1 189 ? -23.203 0.872 36.232 1.00 89.31 189 ASP A N 1
ATOM 1377 C CA . ASP A 1 189 ? -24.661 0.937 36.356 1.00 89.31 189 ASP A CA 1
ATOM 1378 C C . ASP A 1 189 ? -25.223 2.356 36.172 1.00 89.31 189 ASP A C 1
ATOM 1380 O O . ASP A 1 189 ? -26.442 2.576 36.213 1.00 89.31 189 ASP A O 1
ATOM 1384 N N . THR A 1 190 ? -24.369 3.342 35.900 1.00 91.75 190 THR A N 1
ATOM 1385 C CA . THR A 1 190 ? -24.827 4.701 35.606 1.00 91.75 190 THR A CA 1
ATOM 1386 C C . THR A 1 190 ? -25.464 4.796 34.209 1.00 91.75 190 THR A C 1
ATOM 1388 O O . THR A 1 190 ? -25.050 4.106 33.271 1.00 91.75 190 THR A O 1
ATOM 1391 N N . PRO A 1 191 ? -26.465 5.680 34.005 1.00 90.00 191 PRO A N 1
ATOM 1392 C CA . PRO A 1 191 ? -27.005 5.962 32.672 1.00 90.00 191 PRO A CA 1
ATOM 1393 C C . PRO A 1 191 ? -25.930 6.417 31.675 1.00 90.00 191 PRO A C 1
ATOM 1395 O O . PRO A 1 191 ? -26.000 6.057 30.504 1.00 90.00 191 PRO A O 1
ATOM 1398 N N . ALA A 1 192 ? -24.915 7.147 32.152 1.00 90.19 192 ALA A N 1
ATOM 1399 C CA . ALA A 1 192 ? -23.768 7.561 31.350 1.00 90.19 192 ALA A CA 1
ATOM 1400 C C . ALA A 1 192 ? -22.915 6.360 30.914 1.00 90.19 192 ALA A C 1
ATOM 1402 O O . ALA A 1 192 ? -22.602 6.239 29.734 1.00 90.19 192 ALA A O 1
ATOM 1403 N N . ALA A 1 193 ? -22.596 5.423 31.815 1.00 91.75 193 ALA A N 1
ATOM 1404 C CA . ALA A 1 193 ? -21.843 4.221 31.456 1.00 91.75 193 ALA A CA 1
ATOM 1405 C C . ALA A 1 193 ? -22.607 3.311 30.483 1.00 91.75 193 ALA A C 1
ATOM 1407 O O . ALA A 1 193 ? -22.028 2.816 29.515 1.00 91.75 193 ALA A O 1
ATOM 1408 N N . ARG A 1 194 ? -23.923 3.148 30.657 1.00 91.75 194 ARG A N 1
ATOM 1409 C CA . ARG A 1 194 ? -24.751 2.441 29.665 1.00 91.75 194 ARG A CA 1
ATOM 1410 C C . ARG A 1 194 ? -24.748 3.140 28.304 1.00 91.75 194 ARG A C 1
ATOM 1412 O O . ARG A 1 194 ? -24.631 2.459 27.288 1.00 91.75 194 ARG A O 1
ATOM 1419 N N . GLY A 1 195 ? -24.825 4.472 28.296 1.00 92.12 195 GLY A N 1
ATOM 1420 C CA . GLY A 1 195 ? -24.723 5.296 27.090 1.00 92.12 195 GLY A CA 1
ATOM 1421 C C . GLY A 1 195 ? -23.391 5.127 26.364 1.00 92.12 195 GLY A C 1
ATOM 1422 O O . GLY A 1 195 ? -23.372 4.828 25.171 1.00 92.12 195 GLY A O 1
ATOM 1423 N N . MET A 1 196 ? -22.277 5.211 27.100 1.00 92.81 196 MET A N 1
ATOM 1424 C CA . MET A 1 196 ? -20.935 4.964 26.562 1.00 92.81 196 MET A CA 1
ATOM 1425 C C . MET A 1 196 ? -20.812 3.554 25.979 1.00 92.81 196 MET A C 1
ATOM 1427 O O . MET A 1 196 ? -20.290 3.393 24.880 1.00 92.81 196 MET A O 1
ATOM 1431 N N . ALA A 1 197 ? -21.332 2.534 26.671 1.00 91.25 197 ALA A N 1
ATOM 1432 C CA . ALA A 1 197 ? -21.213 1.137 26.251 1.00 91.25 197 ALA A CA 1
ATOM 1433 C C . ALA A 1 197 ? -22.036 0.819 24.997 1.00 91.25 197 ALA A C 1
ATOM 1435 O O . ALA A 1 197 ? -21.708 -0.121 24.273 1.00 91.25 197 ALA A O 1
ATOM 1436 N N . ALA A 1 198 ? -23.113 1.572 24.768 1.00 91.62 198 ALA A N 1
ATOM 1437 C CA . ALA A 1 198 ? -23.952 1.483 23.580 1.00 91.62 198 ALA A CA 1
ATOM 1438 C C . ALA A 1 198 ? -23.503 2.423 22.448 1.00 91.62 198 ALA A C 1
ATOM 1440 O O . ALA A 1 198 ? -24.034 2.317 21.346 1.00 91.62 198 ALA A O 1
ATOM 1441 N N . CYS A 1 199 ? -22.540 3.321 22.704 1.00 92.06 199 CYS A N 1
ATOM 1442 C CA . CYS A 1 199 ? -22.155 4.397 21.788 1.00 92.06 199 CYS A CA 1
ATOM 1443 C C . CYS A 1 199 ? -23.376 5.226 21.317 1.00 92.06 199 CYS A C 1
ATOM 1445 O O . CYS A 1 199 ? -23.492 5.569 20.140 1.00 92.06 199 CYS A O 1
ATOM 1447 N N . ASP A 1 200 ? -24.309 5.516 22.234 1.00 93.12 200 ASP A N 1
ATOM 1448 C CA . ASP A 1 200 ? -25.571 6.202 21.930 1.00 93.12 200 ASP A CA 1
ATOM 1449 C C . ASP A 1 200 ? -25.403 7.729 21.943 1.00 93.12 200 ASP A C 1
ATOM 1451 O O . ASP A 1 200 ? -25.072 8.326 22.967 1.00 93.12 200 ASP A O 1
ATOM 1455 N N . ALA A 1 201 ? -25.684 8.367 20.806 1.00 93.19 201 ALA A N 1
ATOM 1456 C CA . ALA A 1 201 ? -25.612 9.817 20.645 1.00 93.19 201 ALA A CA 1
ATOM 1457 C C . ALA A 1 201 ? -26.678 10.591 21.450 1.00 93.19 201 ALA A C 1
ATOM 1459 O O . ALA A 1 201 ? -26.524 11.794 21.651 1.00 93.19 201 ALA A O 1
ATOM 1460 N N . SER A 1 202 ? -27.752 9.929 21.895 1.00 93.81 202 SER A N 1
ATOM 1461 C CA . SER A 1 202 ? -28.838 10.539 22.684 1.00 93.81 202 SER A CA 1
ATOM 1462 C C . SER A 1 202 ? -28.637 10.403 24.198 1.00 93.81 202 SER A C 1
ATOM 1464 O O . SER A 1 202 ? -29.427 10.936 24.979 1.00 93.81 202 SER A O 1
ATOM 1466 N N . ALA A 1 203 ? -27.612 9.663 24.625 1.00 92.25 203 ALA A N 1
ATOM 1467 C CA . ALA A 1 203 ? -27.302 9.447 26.030 1.00 92.25 203 ALA A CA 1
ATOM 1468 C C . ALA A 1 203 ? -26.680 10.703 26.683 1.00 92.25 203 ALA A C 1
ATOM 1470 O O . ALA A 1 203 ? -26.319 11.656 25.988 1.00 92.25 203 ALA A O 1
ATOM 1471 N N . PRO A 1 204 ? -26.546 10.741 28.026 1.00 91.19 204 PRO A N 1
ATOM 1472 C CA . PRO A 1 204 ? -25.867 11.842 28.708 1.00 91.19 204 PRO A CA 1
ATOM 1473 C C . PRO A 1 204 ? -24.453 12.065 28.156 1.00 91.19 204 PRO A C 1
ATOM 1475 O O . PRO A 1 204 ? -23.737 11.095 27.925 1.00 91.19 204 PRO A O 1
ATOM 1478 N N . LEU A 1 205 ? -24.060 13.330 27.973 1.00 90.81 205 LEU A N 1
ATOM 1479 C CA . LEU A 1 205 ? -22.741 13.721 27.465 1.00 90.81 205 LEU A CA 1
ATOM 1480 C C . LEU A 1 205 ? -21.622 13.321 28.441 1.00 90.81 205 LEU A C 1
ATOM 1482 O O . LEU A 1 205 ? -21.759 13.510 29.653 1.00 90.81 205 LEU A O 1
ATOM 1486 N N . VAL A 1 206 ? -20.519 12.811 27.890 1.00 84.69 206 VAL A N 1
ATOM 1487 C CA . VAL A 1 206 ? -19.340 12.278 28.596 1.00 84.69 206 VAL A CA 1
ATOM 1488 C C . VAL A 1 206 ? -18.061 12.642 27.865 1.00 84.69 206 VAL A C 1
ATOM 1490 O O . VAL A 1 206 ? -18.105 12.722 26.616 1.00 84.69 206 VAL A O 1
#

pLDDT: mean 83.06, std 17.96, range [26.41, 95.12]

Sequence (206 aa):
NALLADAAVGAPRGAGGAEQRGVQPQQLDPRDGSVLFACAVYGVCFSLPSFAALYAAQHGLPMDEGAMARRLWGDSWLRDDGAFVTKPPAPGAPRAFVSLVLNPLYKLISLSLSAKDPAALRHGLELAGISELVPECALSYDPKPLLRAVLASYVGPPSAFADACARHLPSPADGARAKMASIYTGDLDTPAARGMAACDASAPLV

Secondary structure (DSSP, 8-state):
-----------------------------GGGT-S-EEETTTTEEE-HHHHHHHHHHHHT----HHHHHHHHSSS-EE-TTS-EESS-SSTTPPPHHIIIIIHHHHHHHHHHHH--SHHHHHHHHHHTT-TTTS-GGGGGS-HHHHHHHHHHHHH-SSHHHHHHHHHHSPPHHHHHHHHHHHH--S-TTSHHHHHHHHT-TTSPP-

Foldseek 3Di:
DDDDDDDDDDDDDDDDDPPPPDPDPPDDDLLVLLDWDDDVLLQDIAGQLLVLVLVCVLVVDPDDSSVRSNQQDDQWAADPVRDIDNDAPDVPGDGSVCVRPVVLLVQLLCLLQVDPDLVSSLVSCVVSSQSVQADSVLSPDDSSSNSSRSNCSSSDHNCSVVVSCVPPPDDQQRCQQVVCVVPPPDDCPDQVNVCSNRVPPPTDDD